Protein AF-0000000078038072 (afdb_homodimer)

Organism: Hydrogenophilus thermoluteolus (NCBI:txid297)

InterPro domains:
  IPR003713 Flagellar protein FliS [PF02561] (10-126)
  IPR003713 Flagellar protein FliS [PIRSF039090] (3-135)
  IPR003713 Flagellar protein FliS [PTHR34773] (6-133)
  IPR003713 Flagellar protein FliS [TIGR00208] (6-126)
  IPR003713 Flagellar protein FliS [cd16098] (25-127)
  IPR036584 Flagellar protein FliS superfamily [SSF101116] (10-131)

Structure (mmCIF, N/CA/C/O backbone):
data_AF-0000000078038072-model_v1
#
loop_
_entity.id
_entity.type
_entity.pdbx_description
1 polymer 'Flagellar secretion chaperone FliS'
#
loop_
_atom_site.group_PDB
_atom_site.id
_atom_site.type_symbol
_atom_site.label_atom_id
_atom_site.label_alt_id
_atom_site.label_comp_id
_atom_site.label_asym_id
_atom_site.label_entity_id
_atom_site.label_seq_id
_atom_site.pdbx_PDB_ins_code
_atom_site.Cartn_x
_atom_site.Cartn_y
_atom_site.Cartn_z
_atom_site.occupancy
_atom_site.B_iso_or_equiv
_atom_site.auth_seq_id
_atom_site.auth_comp_id
_atom_site.auth_asym_id
_atom_site.auth_atom_id
_atom_site.pdbx_PDB_model_num
ATOM 1 N N . MET A 1 1 ? -32.781 21.734 -16.422 1 29.59 1 MET A N 1
ATOM 2 C CA . MET A 1 1 ? -32.938 20.859 -15.266 1 29.59 1 MET A CA 1
ATOM 3 C C . MET A 1 1 ? -31.609 20.516 -14.633 1 29.59 1 MET A C 1
ATOM 5 O O . MET A 1 1 ? -30.734 19.922 -15.289 1 29.59 1 MET A O 1
ATOM 9 N N . LEU A 1 2 ? -30.969 21.25 -13.727 1 34.12 2 LEU A N 1
ATOM 10 C CA . LEU A 1 2 ? -29.641 21.344 -13.156 1 34.12 2 LEU A CA 1
ATOM 11 C C . LEU A 1 2 ? -29.203 20.016 -12.555 1 34.12 2 LEU A C 1
ATOM 13 O O . LEU A 1 2 ? -29.922 19.438 -11.742 1 34.12 2 LEU A O 1
ATOM 17 N N . ASN A 1 3 ? -28.438 19.203 -13.141 1 31.91 3 ASN A N 1
ATOM 18 C CA . ASN A 1 3 ? -27.953 17.844 -12.898 1 31.91 3 ASN A CA 1
ATOM 19 C C . ASN A 1 3 ? -27.594 17.641 -11.43 1 31.91 3 ASN A C 1
ATOM 21 O O . ASN A 1 3 ? -26.562 18.141 -10.961 1 31.91 3 ASN A O 1
ATOM 25 N N . ARG A 1 4 ? -28.453 17.562 -10.523 1 38.47 4 ARG A N 1
ATOM 26 C CA . ARG A 1 4 ? -28.594 17.328 -9.094 1 38.47 4 ARG A CA 1
ATOM 27 C C . ARG A 1 4 ? -27.625 16.234 -8.617 1 38.47 4 ARG A C 1
ATOM 29 O O . ARG A 1 4 ? -27.594 15.914 -7.43 1 38.47 4 ARG A O 1
ATOM 36 N N . ASN A 1 5 ? -27.25 15.273 -9.453 1 41.09 5 ASN A N 1
ATOM 37 C CA . ASN A 1 5 ? -26.406 14.117 -9.141 1 41.09 5 ASN A CA 1
ATOM 38 C C . ASN A 1 5 ? -25.016 14.531 -8.703 1 41.09 5 ASN A C 1
ATOM 40 O O . ASN A 1 5 ? -24.234 13.711 -8.211 1 41.09 5 ASN A O 1
ATOM 44 N N . THR A 1 6 ? -24.594 15.773 -9.141 1 46 6 THR A N 1
ATOM 45 C CA . THR A 1 6 ? -23.25 16.281 -8.898 1 46 6 THR A CA 1
ATOM 46 C C . THR A 1 6 ? -23.062 16.641 -7.426 1 46 6 THR A C 1
ATOM 48 O O . THR A 1 6 ? -21.984 16.469 -6.871 1 46 6 THR A O 1
ATOM 51 N N . GLY A 1 7 ? -24.188 17.125 -6.848 1 46.19 7 GLY A N 1
ATOM 52 C CA . GLY A 1 7 ? -24.125 17.594 -5.473 1 46.19 7 GLY A CA 1
ATOM 53 C C . GLY A 1 7 ? -23.922 16.469 -4.469 1 46.19 7 GLY A C 1
ATOM 54 O O . GLY A 1 7 ? -23.156 16.609 -3.525 1 46.19 7 GLY A O 1
ATOM 55 N N . VAL A 1 8 ? -24.781 15.398 -4.656 1 49.56 8 VAL A N 1
ATOM 56 C CA . VAL A 1 8 ? -24.719 14.258 -3.748 1 49.56 8 VAL A CA 1
ATOM 57 C C . VAL A 1 8 ? -23.328 13.609 -3.836 1 49.56 8 VAL A C 1
ATOM 59 O O . VAL A 1 8 ? -22.734 13.281 -2.812 1 49.56 8 VAL A O 1
ATOM 62 N N . GLY A 1 9 ? -22.781 13.461 -5.102 1 54.31 9 GLY A N 1
ATOM 63 C CA . GLY A 1 9 ? -21.453 12.883 -5.293 1 54.31 9 GLY A CA 1
ATOM 64 C C . GLY A 1 9 ? -20.344 13.727 -4.684 1 54.31 9 GLY A C 1
ATOM 65 O O . GLY A 1 9 ? -19.438 13.188 -4.055 1 54.31 9 GLY A O 1
ATOM 66 N N . ALA A 1 10 ? -20.562 15.039 -4.93 1 55.56 10 ALA A N 1
ATOM 67 C CA . ALA A 1 10 ? -19.531 15.93 -4.398 1 55.56 10 ALA A CA 1
ATOM 68 C C . ALA A 1 10 ? -19.578 15.984 -2.873 1 55.56 10 ALA A C 1
ATOM 70 O O . ALA A 1 10 ? -18.547 16.016 -2.209 1 55.56 10 ALA A O 1
ATOM 71 N N . TYR A 1 11 ? -20.812 16.078 -2.371 1 58.22 11 TYR A N 1
ATOM 72 C CA . TYR A 1 11 ? -21 16.062 -0.924 1 58.22 11 TYR A CA 1
ATOM 73 C C . TYR A 1 11 ? -20.469 14.773 -0.312 1 58.22 11 TYR A C 1
ATOM 75 O O . TYR A 1 11 ? -19.797 14.805 0.721 1 58.22 11 TYR A O 1
ATOM 83 N N . GLN A 1 12 ? -20.844 13.719 -0.944 1 63.06 12 GLN A N 1
ATOM 84 C CA . GLN A 1 12 ? -20.328 12.438 -0.475 1 63.06 12 GLN A CA 1
ATOM 85 C C . GLN A 1 12 ? -18.797 12.398 -0.548 1 63.06 12 GLN A C 1
ATOM 87 O O . GLN A 1 12 ? -18.141 11.859 0.346 1 63.06 12 GLN A O 1
ATOM 92 N N . GLN A 1 13 ? -18.281 13.016 -1.557 1 61.78 13 GLN A N 1
ATOM 93 C CA . GLN A 1 13 ? -16.844 13.023 -1.748 1 61.78 13 GLN A CA 1
ATOM 94 C C . GLN A 1 13 ? -16.156 13.906 -0.706 1 61.78 13 GLN A C 1
ATOM 96 O O . GLN A 1 13 ? -15.125 13.523 -0.141 1 61.78 13 GLN A O 1
ATOM 101 N N . VAL A 1 14 ? -16.703 15.094 -0.535 1 61.06 14 VAL A N 1
ATOM 102 C CA . VAL A 1 14 ? -16.156 15.992 0.482 1 61.06 14 VAL A CA 1
ATOM 103 C C . VAL A 1 14 ? -16.234 15.32 1.854 1 61.06 14 VAL A C 1
ATOM 105 O O . VAL A 1 14 ? -15.297 15.422 2.65 1 61.06 14 VAL A O 1
ATOM 108 N N . ASP A 1 15 ? -17.25 14.609 2.117 1 69.94 15 ASP A N 1
ATOM 109 C CA . ASP A 1 15 ? -17.438 13.922 3.391 1 69.94 15 ASP A CA 1
ATOM 110 C C . ASP A 1 15 ? -16.422 12.805 3.58 1 69.94 15 ASP A C 1
ATOM 112 O O . ASP A 1 15 ? -15.891 12.625 4.68 1 69.94 15 ASP A O 1
ATOM 116 N N . LEU A 1 16 ? -16.094 12.164 2.506 1 71.38 16 LEU A N 1
ATOM 117 C CA . LEU A 1 16 ? -15.148 11.062 2.578 1 71.38 16 LEU A CA 1
ATOM 118 C C . LEU A 1 16 ? -13.75 11.578 2.908 1 71.38 16 LEU A C 1
ATOM 120 O O . LEU A 1 16 ? -13.039 10.984 3.723 1 71.38 16 LEU A O 1
ATOM 124 N N . GLU A 1 17 ? -13.336 12.625 2.357 1 68.69 17 GLU A N 1
ATOM 125 C CA . GLU A 1 17 ? -12.016 13.195 2.604 1 68.69 17 GLU A CA 1
ATOM 126 C C . GLU A 1 17 ? -11.883 13.68 4.047 1 68.69 17 GLU A C 1
ATOM 128 O O . GLU A 1 17 ? -10.828 13.508 4.668 1 68.69 17 GLU A O 1
ATOM 133 N N . THR A 1 18 ? -12.898 14.273 4.477 1 69.19 18 THR A N 1
ATOM 134 C CA . THR A 1 18 ? -12.906 14.75 5.855 1 69.19 18 THR A CA 1
ATOM 135 C C . THR A 1 18 ? -12.812 13.586 6.832 1 69.19 18 THR A C 1
ATOM 137 O O . THR A 1 18 ? -12.242 13.719 7.914 1 69.19 18 THR A O 1
ATOM 140 N N . ALA A 1 19 ? -13.273 12.547 6.398 1 70.38 19 ALA A N 1
ATOM 141 C CA . ALA A 1 19 ? -13.297 11.367 7.266 1 70.38 19 ALA A CA 1
ATOM 142 C C . ALA A 1 19 ? -11.914 10.727 7.352 1 70.38 19 ALA A C 1
ATOM 144 O O . ALA A 1 19 ? -11.641 9.961 8.281 1 70.38 19 ALA A O 1
ATOM 145 N N . VAL A 1 20 ? -11.047 11.094 6.324 1 69 20 VAL A N 1
ATOM 146 C CA . VAL A 1 20 ? -9.727 10.469 6.258 1 69 20 VAL A CA 1
ATOM 147 C C . VAL A 1 20 ? -8.656 11.484 6.625 1 69 20 VAL A C 1
ATOM 149 O O . VAL A 1 20 ? -8.547 12.539 5.996 1 69 20 VAL A O 1
ATOM 152 N N . GLN A 1 21 ? -8.102 11.688 7.941 1 60.88 21 GLN A N 1
ATOM 153 C CA . GLN A 1 21 ? -7.059 12.68 8.195 1 60.88 21 GLN A CA 1
ATOM 154 C C . GLN A 1 21 ? -6.016 12.141 9.172 1 60.88 21 GLN A C 1
ATOM 156 O O . GLN A 1 21 ? -4.852 12.547 9.133 1 60.88 21 GLN A O 1
ATOM 161 N N . THR A 1 22 ? -6.391 11.258 9.992 1 61.22 22 THR A N 1
ATOM 162 C CA . THR A 1 22 ? -5.547 11.023 11.156 1 61.22 22 THR A CA 1
ATOM 163 C C . THR A 1 22 ? -4.656 9.797 10.938 1 61.22 22 THR A C 1
ATOM 165 O O . THR A 1 22 ? -4.121 9.242 11.898 1 61.22 22 THR A O 1
ATOM 168 N N . ALA A 1 23 ? -4.199 9.68 9.711 1 60.31 23 ALA A N 1
ATOM 169 C CA . ALA A 1 23 ? -3.402 8.461 9.602 1 60.31 23 ALA A CA 1
ATOM 170 C C . ALA A 1 23 ? -1.99 8.672 10.141 1 60.31 23 ALA A C 1
ATOM 172 O O . ALA A 1 23 ? -1.476 9.797 10.117 1 60.31 23 ALA A O 1
ATOM 173 N N . ASP A 1 24 ? -1.393 7.551 10.883 1 76.25 24 ASP A N 1
ATOM 174 C CA . ASP A 1 24 ? 0.026 7.492 11.227 1 76.25 24 ASP A CA 1
ATOM 175 C C . ASP A 1 24 ? 0.888 7.375 9.969 1 76.25 24 ASP A C 1
ATOM 177 O O . ASP A 1 24 ? 0.957 6.309 9.352 1 76.25 24 ASP A O 1
ATOM 181 N N . PRO A 1 25 ? 1.444 8.516 9.531 1 79.56 25 PRO A N 1
ATOM 182 C CA . PRO A 1 25 ? 2.242 8.492 8.305 1 79.56 25 PRO A CA 1
ATOM 183 C C . PRO A 1 25 ? 3.293 7.387 8.297 1 79.56 25 PRO A C 1
ATOM 185 O O . PRO A 1 25 ? 3.57 6.801 7.25 1 79.56 25 PRO A O 1
ATOM 188 N N . HIS A 1 26 ? 3.832 7.105 9.492 1 84.25 26 HIS A N 1
ATOM 189 C CA . HIS A 1 26 ? 4.84 6.059 9.578 1 84.25 26 HIS A CA 1
ATOM 190 C C . HIS A 1 26 ? 4.262 4.703 9.188 1 84.25 26 HIS A C 1
ATOM 192 O O . HIS A 1 26 ? 4.875 3.957 8.422 1 84.25 26 HIS A O 1
ATOM 198 N N . ARG A 1 27 ? 3.174 4.457 9.648 1 86.06 27 ARG A N 1
ATOM 199 C CA . ARG A 1 27 ? 2.539 3.174 9.359 1 86.06 27 ARG A CA 1
ATOM 200 C C . ARG A 1 27 ? 2.125 3.084 7.898 1 86.06 27 ARG A C 1
ATOM 202 O O . ARG A 1 27 ? 2.279 2.039 7.266 1 86.06 27 ARG A O 1
ATOM 209 N N . LEU A 1 28 ? 1.627 4.121 7.363 1 87.38 28 LEU A N 1
ATOM 210 C CA . LEU A 1 28 ? 1.203 4.145 5.969 1 87.38 28 LEU A CA 1
ATOM 211 C C . LEU A 1 28 ? 2.379 3.871 5.039 1 87.38 28 LEU A C 1
ATOM 213 O O . LEU A 1 28 ? 2.25 3.113 4.074 1 87.38 28 LEU A O 1
ATOM 217 N N . ILE A 1 29 ? 3.467 4.434 5.359 1 90 29 ILE A N 1
ATOM 218 C CA . ILE A 1 29 ? 4.668 4.242 4.551 1 90 29 ILE A CA 1
ATOM 219 C C . ILE A 1 29 ? 5.117 2.787 4.637 1 90 29 ILE A C 1
ATOM 221 O O . ILE A 1 29 ? 5.496 2.189 3.625 1 90 29 ILE A O 1
ATOM 225 N N . LEU A 1 30 ? 5.07 2.248 5.789 1 92 30 LEU A N 1
ATOM 226 C CA . LEU A 1 30 ? 5.414 0.838 5.934 1 92 30 LEU A CA 1
ATOM 227 C C . LEU A 1 30 ? 4.5 -0.035 5.078 1 92 30 LEU A C 1
ATOM 229 O O . LEU A 1 30 ? 4.965 -0.972 4.426 1 92 30 LEU A O 1
ATOM 233 N N . MET A 1 31 ? 3.27 0.281 5.098 1 92.25 31 MET A N 1
ATOM 234 C CA . MET A 1 31 ? 2.307 -0.508 4.332 1 92.25 31 MET A CA 1
ATOM 235 C C . MET A 1 31 ? 2.555 -0.367 2.836 1 92.25 31 MET A C 1
ATOM 237 O O . MET A 1 31 ? 2.332 -1.31 2.074 1 92.25 31 MET A O 1
ATOM 241 N N . LEU A 1 32 ? 3.002 0.753 2.375 1 93.75 32 LEU A N 1
ATOM 242 C CA . LEU A 1 32 ? 3.377 0.943 0.977 1 93.75 32 LEU A CA 1
ATOM 243 C C . LEU A 1 32 ? 4.586 0.086 0.618 1 93.75 32 LEU A C 1
ATOM 245 O O . LEU A 1 32 ? 4.602 -0.562 -0.432 1 93.75 32 LEU A O 1
ATOM 249 N N . PHE A 1 33 ? 5.555 0.047 1.513 1 96 33 PHE A N 1
ATOM 250 C CA . PHE A 1 33 ? 6.684 -0.851 1.289 1 96 33 PHE A CA 1
ATOM 251 C C . PHE A 1 33 ? 6.207 -2.289 1.131 1 96 33 PHE A C 1
ATOM 253 O O . PHE A 1 33 ? 6.594 -2.977 0.186 1 96 33 PHE A O 1
ATOM 260 N N . ASP A 1 34 ? 5.387 -2.67 1.994 1 95.25 34 ASP A N 1
ATOM 261 C CA . ASP A 1 34 ? 4.879 -4.035 1.948 1 95.25 34 ASP A CA 1
ATOM 262 C C . ASP A 1 34 ? 4.09 -4.285 0.666 1 95.25 34 ASP A C 1
ATOM 264 O O . ASP A 1 34 ? 4.184 -5.363 0.072 1 95.25 34 ASP A O 1
ATOM 268 N N . GLY A 1 35 ? 3.295 -3.275 0.277 1 95.62 35 GLY A N 1
ATOM 269 C CA . GLY A 1 35 ? 2.561 -3.369 -0.975 1 95.62 35 GLY A CA 1
ATOM 270 C C . GLY A 1 35 ? 3.463 -3.506 -2.186 1 95.62 35 GLY A C 1
ATOM 271 O O . GLY A 1 35 ? 3.211 -4.332 -3.066 1 95.62 35 GLY A O 1
ATOM 272 N N . ALA A 1 36 ? 4.477 -2.744 -2.238 1 97.75 36 ALA A N 1
ATOM 273 C CA . ALA A 1 36 ? 5.426 -2.826 -3.344 1 97.75 36 ALA A CA 1
ATOM 274 C C . ALA A 1 36 ? 6.105 -4.191 -3.381 1 97.75 36 ALA A C 1
ATOM 276 O O . ALA A 1 36 ? 6.238 -4.797 -4.449 1 97.75 36 ALA A O 1
ATOM 277 N N . LEU A 1 37 ? 6.516 -4.664 -2.26 1 97 37 LEU A N 1
ATOM 278 C CA . LEU A 1 37 ? 7.18 -5.961 -2.174 1 97 37 LEU A CA 1
ATOM 279 C C . LEU A 1 37 ? 6.23 -7.082 -2.586 1 97 37 LEU A C 1
ATOM 281 O O . LEU A 1 37 ? 6.645 -8.039 -3.246 1 97 37 LEU A O 1
ATOM 285 N N . MET A 1 38 ? 5.027 -6.922 -2.146 1 94.88 38 MET A N 1
ATOM 286 C CA . MET A 1 38 ? 4.031 -7.906 -2.561 1 94.88 38 MET A CA 1
ATOM 287 C C . MET A 1 38 ? 3.83 -7.879 -4.07 1 94.88 38 MET A C 1
ATOM 289 O O . MET A 1 38 ? 3.711 -8.93 -4.707 1 94.88 38 MET A O 1
ATOM 293 N N . ALA A 1 39 ? 3.746 -6.699 -4.656 1 96.94 39 ALA A N 1
ATOM 294 C CA . ALA A 1 39 ? 3.604 -6.574 -6.105 1 96.94 39 ALA A CA 1
ATOM 295 C C . ALA A 1 39 ? 4.781 -7.215 -6.828 1 96.94 39 ALA A C 1
ATOM 297 O O . ALA A 1 39 ? 4.598 -7.906 -7.832 1 96.94 39 ALA A O 1
ATOM 298 N N . ILE A 1 40 ? 5.918 -7.035 -6.336 1 97.44 40 ILE A N 1
ATOM 299 C CA . ILE A 1 40 ? 7.113 -7.621 -6.934 1 97.44 40 ILE A CA 1
ATOM 300 C C . ILE A 1 40 ? 7.051 -9.141 -6.82 1 97.44 40 ILE A C 1
ATOM 302 O O . ILE A 1 40 ? 7.371 -9.852 -7.773 1 97.44 40 ILE A O 1
ATOM 306 N N . ALA A 1 41 ? 6.676 -9.641 -5.699 1 94.44 41 ALA A N 1
ATOM 307 C CA . ALA A 1 41 ? 6.527 -11.086 -5.527 1 94.44 41 ALA A CA 1
ATOM 308 C C . ALA A 1 41 ? 5.527 -11.656 -6.523 1 94.44 41 ALA A C 1
ATOM 310 O O . ALA A 1 41 ? 5.746 -12.734 -7.086 1 94.44 41 ALA A O 1
ATOM 311 N N . GLN A 1 42 ? 4.457 -10.977 -6.715 1 94.31 42 GLN A N 1
ATOM 312 C CA . GLN A 1 42 ? 3.461 -11.406 -7.691 1 94.31 42 GLN A CA 1
ATOM 313 C C . GLN A 1 42 ? 4.043 -11.422 -9.102 1 94.31 42 GLN A C 1
ATOM 315 O O . GLN A 1 42 ? 3.73 -12.305 -9.898 1 94.31 42 GLN A O 1
ATOM 320 N N . ALA A 1 43 ? 4.797 -10.422 -9.375 1 96.19 43 ALA A N 1
ATOM 321 C CA . ALA A 1 43 ? 5.457 -10.375 -10.672 1 96.19 43 ALA A CA 1
ATOM 322 C C . ALA A 1 43 ? 6.367 -11.578 -10.875 1 96.19 43 ALA A C 1
ATOM 324 O O . ALA A 1 43 ? 6.402 -12.164 -11.961 1 96.19 43 ALA A O 1
ATOM 325 N N . GLU A 1 44 ? 7.082 -11.953 -9.836 1 94.69 44 GLU A N 1
ATOM 326 C CA . GLU A 1 44 ? 7.957 -13.117 -9.906 1 94.69 44 GLU A CA 1
ATOM 327 C C . GLU A 1 44 ? 7.16 -14.391 -10.195 1 94.69 44 GLU A C 1
ATOM 329 O O . GLU A 1 44 ? 7.57 -15.211 -11.016 1 94.69 44 GLU A O 1
ATOM 334 N N . VAL A 1 45 ? 6.094 -14.523 -9.531 1 90.5 45 VAL A N 1
ATOM 335 C CA . VAL A 1 45 ? 5.23 -15.68 -9.742 1 90.5 45 VAL A CA 1
ATOM 336 C C . VAL A 1 45 ? 4.715 -15.68 -11.18 1 90.5 45 VAL A C 1
ATOM 338 O O . VAL A 1 45 ? 4.672 -16.734 -11.828 1 90.5 45 VAL A O 1
ATOM 341 N N . ALA A 1 46 ? 4.277 -14.547 -11.641 1 93.69 46 ALA A N 1
ATOM 342 C CA . ALA A 1 46 ? 3.754 -14.43 -13 1 93.69 46 ALA A CA 1
ATOM 343 C C . ALA A 1 46 ? 4.816 -14.805 -14.031 1 93.69 46 ALA A C 1
ATOM 345 O O . ALA A 1 46 ? 4.5 -15.383 -15.078 1 93.69 46 ALA A O 1
ATOM 346 N N . ILE A 1 47 ? 6.055 -14.445 -13.805 1 93.5 47 ILE A N 1
ATOM 347 C CA . ILE A 1 47 ? 7.152 -14.836 -14.688 1 93.5 47 ILE A CA 1
ATOM 348 C C . ILE A 1 47 ? 7.262 -16.359 -14.734 1 93.5 47 ILE A C 1
ATOM 350 O O . ILE A 1 47 ? 7.363 -16.938 -15.82 1 93.5 47 ILE A O 1
ATOM 354 N N . GLU A 1 48 ? 7.191 -16.984 -13.586 1 91 48 GLU A N 1
ATOM 355 C CA . GLU A 1 48 ? 7.27 -18.438 -13.5 1 91 48 GLU A CA 1
ATOM 356 C C . GLU A 1 48 ? 6.117 -19.109 -14.25 1 91 48 GLU A C 1
ATOM 358 O O . GLU A 1 48 ? 6.289 -20.156 -14.852 1 91 48 GLU A O 1
ATOM 363 N N . GLN A 1 49 ? 5 -18.453 -14.273 1 91.25 49 GLN A N 1
ATOM 364 C CA . GLN A 1 49 ? 3.801 -19 -14.898 1 91.25 49 GLN A CA 1
ATOM 365 C C . GLN A 1 49 ? 3.668 -18.531 -16.344 1 91.25 49 GLN A C 1
ATOM 367 O O . GLN A 1 49 ? 2.688 -18.859 -17.016 1 91.25 49 GLN A O 1
ATOM 372 N N . ARG A 1 50 ? 4.582 -17.719 -16.781 1 93.19 50 ARG A N 1
ATOM 373 C CA . ARG A 1 50 ? 4.57 -17.156 -18.125 1 93.19 50 ARG A CA 1
ATOM 374 C C . ARG A 1 50 ? 3.279 -16.391 -18.391 1 93.19 50 ARG A C 1
ATOM 376 O O . ARG A 1 50 ? 2.719 -16.453 -19.484 1 93.19 50 ARG A O 1
ATOM 383 N N . ASN A 1 51 ? 2.736 -15.836 -17.344 1 93.44 51 ASN A N 1
ATOM 384 C CA . ASN A 1 51 ? 1.551 -14.992 -17.438 1 93.44 51 ASN A CA 1
ATOM 385 C C . ASN A 1 51 ? 1.923 -13.523 -17.641 1 93.44 51 ASN A C 1
ATOM 387 O O . ASN A 1 51 ? 2.07 -12.781 -16.672 1 93.44 51 ASN A O 1
ATOM 391 N N . ILE A 1 52 ? 1.994 -13.086 -18.859 1 94.06 52 ILE A N 1
ATOM 392 C CA . ILE A 1 52 ? 2.561 -11.797 -19.234 1 94.06 52 ILE A CA 1
ATOM 393 C C . ILE A 1 52 ? 1.651 -10.672 -18.75 1 94.06 52 ILE A C 1
ATOM 395 O O . ILE A 1 52 ? 2.117 -9.703 -18.141 1 94.06 52 ILE A O 1
ATOM 399 N N . PRO A 1 53 ? 0.331 -10.812 -18.953 1 94.56 53 PRO A N 1
ATOM 400 C CA . PRO A 1 53 ? -0.535 -9.727 -18.484 1 94.56 53 PRO A CA 1
ATOM 401 C C . PRO A 1 53 ? -0.443 -9.508 -16.969 1 94.56 53 PRO A C 1
ATOM 403 O O . PRO A 1 53 ? -0.384 -8.367 -16.516 1 94.56 53 PRO A O 1
ATOM 406 N N . GLN A 1 54 ? -0.364 -10.523 -16.25 1 93.31 54 GLN A N 1
ATOM 407 C CA . GLN A 1 54 ? -0.266 -10.406 -14.797 1 93.31 54 GLN A CA 1
ATOM 408 C C . GLN A 1 54 ? 1.091 -9.844 -14.383 1 93.31 54 GLN A C 1
ATOM 410 O O . GLN A 1 54 ? 1.181 -9.062 -13.43 1 93.31 54 GLN A O 1
ATOM 415 N N . ARG A 1 55 ? 2.084 -10.25 -15.047 1 94.88 55 ARG A N 1
ATOM 416 C CA . ARG A 1 55 ? 3.416 -9.711 -14.781 1 94.88 55 ARG A CA 1
ATOM 417 C C . ARG A 1 55 ? 3.447 -8.203 -14.969 1 94.88 55 ARG A C 1
ATOM 419 O O . ARG A 1 55 ? 3.893 -7.469 -14.086 1 94.88 55 ARG A O 1
ATOM 426 N N . ALA A 1 56 ? 2.953 -7.797 -16.062 1 94.88 56 ALA A N 1
ATOM 427 C CA . ALA A 1 56 ? 2.947 -6.371 -16.391 1 94.88 56 ALA A CA 1
ATOM 428 C C . ALA A 1 56 ? 2.139 -5.582 -15.367 1 94.88 56 ALA A C 1
ATOM 430 O O . ALA A 1 56 ? 2.576 -4.523 -14.906 1 94.88 56 ALA A O 1
ATOM 431 N N . ALA A 1 57 ? 1.022 -6.109 -15.008 1 94.5 57 ALA A N 1
ATOM 432 C CA . ALA A 1 57 ? 0.162 -5.43 -14.039 1 94.5 57 ALA A CA 1
ATOM 433 C C . ALA A 1 57 ? 0.848 -5.312 -12.68 1 94.5 57 ALA A C 1
ATOM 435 O O . ALA A 1 57 ? 0.782 -4.266 -12.031 1 94.5 57 ALA A O 1
ATOM 436 N N . ALA A 1 58 ? 1.465 -6.371 -12.266 1 95.81 58 ALA A N 1
ATOM 437 C CA . ALA A 1 58 ? 2.137 -6.398 -10.969 1 95.81 58 ALA A CA 1
ATOM 438 C C . ALA A 1 58 ? 3.33 -5.445 -10.953 1 95.81 58 ALA A C 1
ATOM 440 O O . ALA A 1 58 ? 3.533 -4.715 -9.977 1 95.81 58 ALA A O 1
ATOM 441 N N . ILE A 1 59 ? 4.066 -5.461 -12.016 1 96.75 59 ILE A N 1
ATOM 442 C CA . ILE A 1 59 ? 5.234 -4.59 -12.109 1 96.75 59 ILE A CA 1
ATOM 443 C C . ILE A 1 59 ? 4.789 -3.131 -12.148 1 96.75 59 ILE A C 1
ATOM 445 O O . ILE A 1 59 ? 5.359 -2.283 -11.461 1 96.75 59 ILE A O 1
ATOM 449 N N . ASN A 1 60 ? 3.807 -2.846 -12.883 1 96.44 60 ASN A N 1
ATOM 450 C CA . ASN A 1 60 ? 3.287 -1.483 -12.945 1 96.44 60 ASN A CA 1
ATOM 451 C C . ASN A 1 60 ? 2.793 -1.013 -11.578 1 96.44 60 ASN A C 1
ATOM 453 O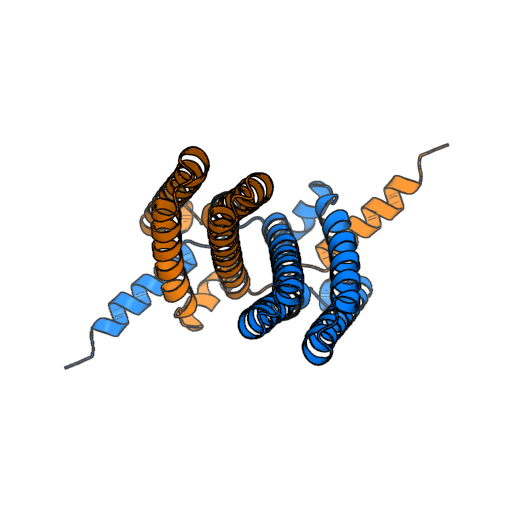 O . ASN A 1 60 ? 2.975 0.15 -11.219 1 96.44 60 ASN A O 1
ATOM 457 N N . LYS A 1 61 ? 2.15 -1.867 -10.883 1 95.88 61 LYS A N 1
ATOM 458 C CA . LYS A 1 61 ? 1.709 -1.528 -9.531 1 95.88 61 LYS A CA 1
ATOM 459 C C . LYS A 1 61 ? 2.896 -1.229 -8.625 1 95.88 61 LYS A C 1
ATOM 461 O O . LYS A 1 61 ? 2.873 -0.261 -7.859 1 95.88 61 LYS A O 1
ATOM 466 N N . ALA A 1 62 ? 3.902 -2.08 -8.68 1 97.81 62 ALA A N 1
ATOM 467 C CA . ALA A 1 62 ? 5.105 -1.842 -7.891 1 97.81 62 ALA A CA 1
ATOM 468 C C . ALA A 1 62 ? 5.719 -0.482 -8.219 1 97.81 62 ALA A C 1
ATOM 470 O O . ALA A 1 62 ? 6.074 0.278 -7.312 1 97.81 62 ALA A O 1
ATOM 471 N N . ILE A 1 63 ? 5.801 -0.19 -9.484 1 97.56 63 ILE A N 1
ATOM 472 C CA . ILE A 1 63 ? 6.383 1.069 -9.938 1 97.56 63 ILE A CA 1
ATOM 473 C C . ILE A 1 63 ? 5.547 2.238 -9.422 1 97.56 63 ILE A C 1
ATOM 475 O O . ILE A 1 63 ? 6.09 3.23 -8.93 1 97.56 63 ILE A O 1
ATOM 479 N N . ALA A 1 64 ? 4.285 2.137 -9.508 1 95.62 64 ALA A N 1
ATOM 480 C CA . ALA A 1 64 ? 3.393 3.189 -9.031 1 95.62 64 ALA A CA 1
ATOM 481 C C . ALA A 1 64 ? 3.598 3.451 -7.539 1 95.62 64 ALA A C 1
ATOM 483 O O . ALA A 1 64 ? 3.68 4.605 -7.113 1 95.62 64 ALA A O 1
ATOM 484 N N . ILE A 1 65 ? 3.674 2.393 -6.773 1 96.38 65 ILE A N 1
ATOM 485 C CA . ILE A 1 65 ? 3.859 2.547 -5.336 1 96.38 65 ILE A CA 1
ATOM 486 C C . ILE A 1 65 ? 5.207 3.209 -5.059 1 96.38 65 ILE A C 1
ATOM 488 O O . ILE A 1 65 ? 5.293 4.137 -4.25 1 96.38 65 ILE A O 1
ATOM 492 N N . VAL A 1 66 ? 6.211 2.814 -5.758 1 97.81 66 VAL A N 1
ATOM 493 C CA . VAL A 1 66 ? 7.562 3.305 -5.52 1 97.81 66 VAL A CA 1
ATOM 494 C C . VAL A 1 66 ? 7.652 4.781 -5.902 1 97.81 66 VAL A C 1
ATOM 496 O O . VAL A 1 66 ? 8.195 5.594 -5.148 1 97.81 66 VAL A O 1
ATOM 499 N N . ILE A 1 67 ? 7.109 5.109 -7.016 1 96.25 67 ILE A N 1
ATOM 500 C CA . ILE A 1 67 ? 7.309 6.449 -7.559 1 96.25 67 ILE A CA 1
ATOM 501 C C . ILE A 1 67 ? 6.238 7.391 -7.016 1 96.25 67 ILE A C 1
ATOM 503 O O . ILE A 1 67 ? 6.555 8.445 -6.457 1 96.25 67 ILE A O 1
ATOM 507 N N . GLU A 1 68 ? 4.977 6.973 -7.086 1 93.44 68 GLU A N 1
ATOM 508 C CA . GLU A 1 68 ? 3.873 7.859 -6.738 1 93.44 68 GLU A CA 1
ATOM 509 C C . GLU A 1 68 ? 3.572 7.801 -5.242 1 93.44 68 GLU A C 1
ATOM 511 O O . GLU A 1 68 ? 2.887 8.672 -4.707 1 93.44 68 GLU A O 1
ATOM 516 N N . GLY A 1 69 ? 3.998 6.809 -4.594 1 93.5 69 GLY A N 1
ATOM 517 C CA . GLY A 1 69 ? 3.826 6.66 -3.156 1 93.5 69 GLY A CA 1
ATOM 518 C C . GLY A 1 69 ? 5.066 7.035 -2.365 1 93.5 69 GLY A C 1
ATOM 519 O O . GLY A 1 69 ? 5.188 8.172 -1.896 1 93.5 69 GLY A O 1
ATOM 520 N N . LEU A 1 70 ? 6.066 6.238 -2.428 1 94.5 70 LEU A N 1
ATOM 521 C CA . LEU A 1 70 ? 7.242 6.344 -1.568 1 94.5 70 LEU A CA 1
ATOM 522 C C . LEU A 1 70 ? 8.086 7.555 -1.951 1 94.5 70 LEU A C 1
ATOM 524 O O . LEU A 1 70 ? 8.398 8.391 -1.103 1 94.5 70 LEU A O 1
ATOM 528 N N . LYS A 1 71 ? 8.43 7.711 -3.197 1 94.81 71 LYS A N 1
ATOM 529 C CA . LYS A 1 71 ? 9.258 8.836 -3.631 1 94.81 71 LYS A CA 1
ATOM 530 C C . LYS A 1 71 ? 8.523 10.156 -3.451 1 94.81 71 LYS A C 1
ATOM 532 O O . LYS A 1 71 ? 9.094 11.133 -2.965 1 94.81 71 LYS A O 1
ATOM 537 N N . ALA A 1 72 ? 7.281 10.188 -3.816 1 91.56 72 ALA A N 1
ATOM 538 C CA . ALA A 1 72 ? 6.477 11.406 -3.744 1 91.56 72 ALA A CA 1
ATOM 539 C C . ALA A 1 72 ? 6.289 11.852 -2.299 1 91.56 72 ALA A C 1
ATOM 541 O O . ALA A 1 72 ? 6.016 13.031 -2.037 1 91.56 72 ALA A O 1
ATOM 542 N N . ALA A 1 73 ? 6.402 10.992 -1.334 1 88.25 73 ALA A N 1
ATOM 543 C CA . ALA A 1 73 ? 6.203 11.297 0.079 1 88.25 73 ALA A CA 1
ATOM 544 C C . ALA A 1 73 ? 7.445 11.953 0.677 1 88.25 73 ALA A C 1
ATOM 546 O O . ALA A 1 73 ? 7.41 12.453 1.804 1 88.25 73 ALA A O 1
ATOM 547 N N . LEU A 1 74 ? 8.531 11.992 -0.054 1 89.31 74 LEU A N 1
ATOM 548 C CA . LEU A 1 74 ? 9.766 12.586 0.458 1 89.31 74 LEU A CA 1
ATOM 549 C C . LEU A 1 74 ? 9.648 14.102 0.538 1 89.31 74 LEU A C 1
ATOM 551 O O . LEU A 1 74 ? 9.016 14.727 -0.32 1 89.31 74 LEU A O 1
ATOM 555 N N . ASP A 1 75 ? 10.156 14.656 1.601 1 84.62 75 ASP A N 1
ATOM 556 C CA . ASP A 1 75 ? 10.359 16.094 1.704 1 84.62 75 ASP A CA 1
ATOM 557 C C . ASP A 1 75 ? 11.781 16.484 1.292 1 84.62 75 ASP A C 1
ATOM 559 O O . ASP A 1 75 ? 12.695 16.5 2.121 1 84.62 75 ASP A O 1
ATOM 563 N N . LEU A 1 76 ? 11.828 16.906 0.106 1 82.19 76 LEU A N 1
ATOM 564 C CA . LEU A 1 76 ? 13.156 17.156 -0.438 1 82.19 76 LEU A CA 1
ATOM 565 C C . LEU A 1 76 ? 13.758 18.438 0.146 1 82.19 76 LEU A C 1
ATOM 567 O O . LEU A 1 76 ? 14.977 18.594 0.183 1 82.19 76 LEU A O 1
ATOM 571 N N . GLU A 1 77 ? 12.914 19.203 0.542 1 81.19 77 GLU A N 1
ATOM 572 C CA . GLU A 1 77 ? 13.391 20.438 1.14 1 81.19 77 GLU A CA 1
ATOM 573 C C . GLU A 1 77 ? 13.859 20.219 2.576 1 81.19 77 GLU A C 1
ATOM 575 O O . GLU A 1 77 ? 15 20.547 2.924 1 81.19 77 GLU A O 1
ATOM 580 N N . ALA A 1 78 ? 13.062 19.516 3.369 1 78 78 ALA A N 1
ATOM 581 C CA . ALA A 1 78 ? 13.367 19.328 4.785 1 78 78 ALA A CA 1
ATOM 582 C C . ALA A 1 78 ? 14.32 18.156 4.988 1 78 78 ALA A C 1
ATOM 584 O O . ALA A 1 78 ? 15.047 18.109 5.98 1 78 78 ALA A O 1
ATOM 585 N N . GLY A 1 79 ? 14.352 17.266 4.074 1 81.38 79 GLY A N 1
ATOM 586 C CA . GLY A 1 79 ? 15.07 16.016 4.273 1 81.38 79 GLY A CA 1
ATOM 587 C C . GLY A 1 79 ? 16.516 16.094 3.844 1 81.38 79 GLY A C 1
ATOM 588 O O . GLY A 1 79 ? 17.297 15.188 4.133 1 81.38 79 GLY A O 1
ATOM 589 N N . GLY A 1 80 ? 16.891 17.078 3.08 1 84.12 80 GLY A N 1
ATOM 590 C CA . GLY A 1 80 ? 18.281 17.312 2.734 1 84.12 80 GLY A CA 1
ATOM 591 C C . GLY A 1 80 ? 18.859 16.219 1.848 1 84.12 80 GLY A C 1
ATOM 592 O O . GLY A 1 80 ? 18.188 15.734 0.931 1 84.12 80 GLY A O 1
ATOM 593 N N . GLU A 1 81 ? 20.094 15.93 2.17 1 88.5 81 GLU A N 1
ATOM 594 C CA . GLU A 1 81 ? 20.875 15 1.347 1 88.5 81 GLU A CA 1
ATOM 595 C C . GLU A 1 81 ? 20.266 13.602 1.387 1 88.5 81 GLU A C 1
ATOM 597 O O . GLU A 1 81 ? 20.266 12.891 0.38 1 88.5 81 GLU A O 1
ATOM 602 N N . LEU A 1 82 ? 19.797 13.227 2.496 1 87.44 82 LEU A N 1
ATOM 603 C CA . LEU A 1 82 ? 19.219 11.898 2.635 1 87.44 82 LEU A CA 1
ATOM 604 C C . LEU A 1 82 ? 17.984 11.75 1.75 1 87.44 82 LEU A C 1
ATOM 606 O O . LEU A 1 82 ? 17.797 10.727 1.088 1 87.44 82 LEU A O 1
ATOM 610 N N . ALA A 1 83 ? 17.172 12.742 1.762 1 90.38 83 ALA A N 1
ATOM 611 C CA . ALA A 1 83 ? 15.992 12.719 0.906 1 90.38 83 ALA A CA 1
ATOM 612 C C . ALA A 1 83 ? 16.391 12.609 -0.566 1 90.38 83 ALA A C 1
ATOM 614 O O . ALA A 1 83 ? 15.758 11.875 -1.329 1 90.38 83 ALA A O 1
ATOM 615 N N . ASP A 1 84 ? 17.359 13.305 -0.894 1 92.12 84 ASP A N 1
ATOM 616 C CA . ASP A 1 84 ? 17.828 13.266 -2.271 1 92.12 84 ASP A CA 1
ATOM 617 C C . ASP A 1 84 ? 18.359 11.875 -2.633 1 92.12 84 ASP A C 1
ATOM 619 O O . ASP A 1 84 ? 18.094 11.367 -3.723 1 92.12 84 ASP A O 1
ATOM 623 N N . ARG A 1 85 ? 19.094 11.305 -1.769 1 93.19 85 ARG A N 1
ATOM 624 C CA . ARG A 1 85 ? 19.641 9.969 -1.996 1 93.19 85 ARG A CA 1
ATOM 625 C C . ARG A 1 85 ? 18.516 8.938 -2.09 1 93.19 85 ARG A C 1
ATOM 627 O O . ARG A 1 85 ? 18.562 8.039 -2.93 1 93.19 85 ARG A O 1
ATOM 634 N N . LEU A 1 86 ? 17.594 9.078 -1.209 1 94.31 86 LEU A N 1
ATOM 635 C CA . LEU A 1 86 ? 16.438 8.172 -1.255 1 94.31 86 LEU A CA 1
ATOM 636 C C . LEU A 1 86 ? 15.672 8.336 -2.561 1 94.31 86 LEU A C 1
ATOM 638 O O . LEU A 1 86 ? 15.242 7.352 -3.16 1 94.31 86 LEU A O 1
ATOM 642 N N . ALA A 1 87 ? 15.445 9.555 -2.951 1 95.5 87 ALA A N 1
ATOM 643 C CA . ALA A 1 87 ? 14.766 9.82 -4.211 1 95.5 87 ALA A CA 1
ATOM 644 C C . ALA A 1 87 ? 15.477 9.141 -5.379 1 95.5 87 ALA A C 1
ATOM 646 O O . ALA A 1 87 ? 14.844 8.508 -6.219 1 95.5 87 ALA A O 1
ATOM 647 N N . ALA A 1 88 ? 16.75 9.289 -5.449 1 96.75 88 ALA A N 1
ATOM 648 C CA . ALA A 1 88 ? 17.562 8.664 -6.5 1 96.75 88 ALA A CA 1
ATOM 649 C C . ALA A 1 88 ? 17.453 7.141 -6.438 1 96.75 88 ALA A C 1
ATOM 651 O O . ALA A 1 88 ? 17.406 6.473 -7.469 1 96.75 88 ALA A O 1
ATOM 652 N N . LEU A 1 89 ? 17.5 6.629 -5.258 1 97.31 89 LEU A N 1
ATOM 653 C CA . LEU A 1 89 ? 17.375 5.188 -5.07 1 97.31 89 LEU A CA 1
ATOM 654 C C . LEU A 1 89 ? 16.031 4.684 -5.57 1 97.31 89 LEU A C 1
ATOM 656 O O . LEU A 1 89 ? 15.953 3.633 -6.207 1 97.31 89 LEU A O 1
ATOM 660 N N . TYR A 1 90 ? 14.977 5.395 -5.297 1 97.88 90 TYR A N 1
ATOM 661 C CA . TYR A 1 90 ? 13.656 5.016 -5.773 1 97.88 90 TYR A CA 1
ATOM 662 C C . TYR A 1 90 ? 13.586 5.062 -7.293 1 97.88 90 TYR A C 1
ATOM 664 O O . TYR A 1 90 ? 12.961 4.199 -7.918 1 97.88 90 TYR A O 1
ATOM 672 N N . ASP A 1 91 ? 14.188 6 -7.883 1 98.19 91 ASP A N 1
ATOM 673 C CA . ASP A 1 91 ? 14.266 6.043 -9.344 1 98.19 91 ASP A CA 1
ATOM 674 C C . ASP A 1 91 ? 14.992 4.816 -9.891 1 98.19 91 ASP A C 1
ATOM 676 O O . ASP A 1 91 ? 14.57 4.23 -10.883 1 98.19 91 ASP A O 1
ATOM 680 N N . TYR A 1 92 ? 16.078 4.531 -9.25 1 98.44 92 TYR A N 1
ATOM 681 C CA . TYR A 1 92 ? 16.844 3.359 -9.656 1 98.44 92 TYR A CA 1
ATOM 682 C C . TYR A 1 92 ? 16.016 2.088 -9.531 1 98.44 92 TYR A C 1
ATOM 684 O O . TYR A 1 92 ? 16.016 1.246 -10.438 1 98.44 92 TYR A O 1
ATOM 692 N N . ILE A 1 93 ? 15.312 1.913 -8.508 1 98.44 93 ILE A N 1
ATOM 693 C CA . ILE A 1 93 ? 14.461 0.753 -8.273 1 98.44 93 ILE A CA 1
ATOM 694 C C . ILE A 1 93 ? 13.398 0.667 -9.367 1 98.44 93 ILE A C 1
ATOM 696 O O . ILE A 1 93 ? 13.172 -0.403 -9.938 1 98.44 93 ILE A O 1
ATOM 700 N N . ALA A 1 94 ? 12.766 1.762 -9.672 1 98.19 94 ALA A N 1
ATOM 701 C CA . ALA A 1 94 ? 11.758 1.779 -10.734 1 98.19 94 ALA A CA 1
ATOM 702 C C . ALA A 1 94 ? 12.367 1.36 -12.07 1 98.19 94 ALA A C 1
ATOM 704 O O . ALA A 1 94 ? 11.727 0.675 -12.867 1 98.19 94 ALA A O 1
ATOM 705 N N . GLU A 1 95 ? 13.555 1.756 -12.289 1 97.44 95 GLU A N 1
ATOM 706 C CA . GLU A 1 95 ? 14.266 1.364 -13.5 1 97.44 95 GLU A CA 1
ATOM 707 C C . GLU A 1 95 ? 14.492 -0.145 -13.547 1 97.44 95 GLU A C 1
ATOM 709 O O . GLU A 1 95 ? 14.312 -0.774 -14.586 1 97.44 95 GLU A O 1
ATOM 714 N N . ARG A 1 96 ? 14.945 -0.673 -12.422 1 97.25 96 ARG A N 1
ATOM 715 C CA . ARG A 1 96 ? 15.148 -2.117 -12.359 1 97.25 96 ARG A CA 1
ATOM 716 C C . ARG A 1 96 ? 13.844 -2.863 -12.617 1 97.25 96 ARG A C 1
ATOM 718 O O . ARG A 1 96 ? 13.828 -3.867 -13.328 1 97.25 96 ARG A O 1
ATOM 725 N N . LEU A 1 97 ? 12.781 -2.408 -12.062 1 97.56 97 LEU A N 1
ATOM 726 C CA . LEU A 1 97 ? 11.477 -3.023 -12.266 1 97.56 97 LEU A CA 1
ATOM 727 C C . LEU A 1 97 ? 11.07 -2.975 -13.734 1 97.56 97 LEU A C 1
ATOM 729 O O . LEU A 1 97 ? 10.602 -3.973 -14.289 1 97.56 97 LEU A O 1
ATOM 733 N N . THR A 1 98 ? 11.25 -1.863 -14.328 1 95.94 98 THR A N 1
ATOM 734 C CA . THR A 1 98 ? 10.914 -1.688 -15.734 1 95.94 98 THR A CA 1
ATOM 735 C C . THR A 1 98 ? 11.75 -2.623 -16.609 1 95.94 98 THR A C 1
ATOM 737 O O . THR A 1 98 ? 11.234 -3.201 -17.562 1 95.94 98 THR A O 1
ATOM 740 N N . HIS A 1 99 ? 12.984 -2.777 -16.266 1 94.62 99 HIS A N 1
ATOM 741 C CA . HIS A 1 99 ? 13.891 -3.67 -16.984 1 94.62 99 HIS A CA 1
ATOM 742 C C . HIS A 1 99 ? 13.414 -5.117 -16.906 1 94.62 99 HIS A C 1
ATOM 744 O O . HIS A 1 99 ? 13.484 -5.855 -17.891 1 94.62 99 HIS A O 1
ATOM 750 N N . ALA A 1 100 ? 13.031 -5.523 -15.773 1 92.56 100 ALA A N 1
ATOM 751 C CA . ALA A 1 100 ? 12.523 -6.883 -15.586 1 92.56 100 ALA A CA 1
ATOM 752 C C . ALA A 1 100 ? 11.328 -7.152 -16.484 1 92.56 100 ALA A C 1
ATOM 754 O O . ALA A 1 100 ? 11.188 -8.25 -17.031 1 92.56 100 ALA A O 1
ATOM 755 N N . ASN A 1 101 ? 10.492 -6.184 -16.609 1 88 101 ASN A N 1
ATOM 756 C CA . ASN A 1 101 ? 9.328 -6.316 -17.469 1 88 101 ASN A CA 1
ATOM 757 C C . ASN A 1 101 ? 9.734 -6.535 -18.922 1 88 101 ASN A C 1
ATOM 759 O O . ASN A 1 101 ? 9.133 -7.344 -19.625 1 88 101 ASN A O 1
ATOM 763 N N . ALA A 1 102 ? 10.742 -5.898 -19.406 1 85.94 102 ALA A N 1
ATOM 764 C CA . ALA A 1 102 ? 11.203 -5.945 -20.781 1 85.94 102 ALA A CA 1
ATOM 765 C C . ALA A 1 102 ? 11.93 -7.258 -21.078 1 85.94 102 ALA A C 1
ATOM 767 O O . ALA A 1 102 ? 11.812 -7.805 -22.172 1 85.94 102 ALA A O 1
ATOM 768 N N . LEU A 1 103 ? 12.648 -7.84 -20.125 1 83.06 103 LEU A N 1
ATOM 769 C CA . LEU A 1 103 ? 13.539 -8.977 -20.359 1 83.06 103 LEU A CA 1
ATOM 770 C C . LEU A 1 103 ? 12.898 -10.273 -19.875 1 83.06 103 LEU A C 1
ATOM 772 O O . LEU A 1 103 ? 13.438 -11.359 -20.094 1 83.06 103 LEU A O 1
ATOM 776 N N . ASN A 1 104 ? 11.75 -10.148 -19.297 1 82.56 104 ASN A N 1
ATOM 777 C CA . ASN A 1 104 ? 11.172 -11.336 -18.672 1 82.56 104 ASN A CA 1
ATOM 778 C C . ASN A 1 104 ? 12.172 -12.047 -17.781 1 82.56 104 ASN A C 1
ATOM 780 O O . ASN A 1 104 ? 12.352 -13.266 -17.875 1 82.56 104 ASN A O 1
ATOM 784 N N . ASN A 1 105 ? 12.836 -11.25 -17.078 1 86.31 105 ASN A N 1
ATOM 785 C CA . ASN A 1 105 ? 13.891 -11.703 -16.172 1 86.31 105 ASN A CA 1
ATOM 786 C C . ASN A 1 105 ? 13.578 -11.352 -14.727 1 86.31 105 ASN A C 1
ATOM 788 O O . ASN A 1 105 ? 13.18 -10.227 -14.422 1 86.31 105 ASN A O 1
ATOM 792 N N . ALA A 1 106 ? 13.852 -12.352 -13.867 1 92.12 106 ALA A N 1
ATOM 793 C CA . ALA A 1 106 ? 13.484 -12.188 -12.461 1 92.12 106 ALA A CA 1
ATOM 794 C C . ALA A 1 106 ? 14.617 -11.539 -11.672 1 92.12 106 ALA A C 1
ATOM 796 O O . ALA A 1 106 ? 14.398 -11.031 -10.57 1 92.12 106 ALA A O 1
ATOM 797 N N . ALA A 1 107 ? 15.75 -11.477 -12.234 1 95 107 ALA A N 1
ATOM 798 C CA . ALA A 1 107 ? 16.906 -11.016 -11.469 1 95 107 ALA A CA 1
ATOM 799 C C . ALA A 1 107 ? 16.75 -9.539 -11.086 1 95 107 ALA A C 1
ATOM 801 O O . ALA A 1 107 ? 16.953 -9.172 -9.93 1 95 107 ALA A O 1
ATOM 802 N N . PRO A 1 108 ? 16.375 -8.648 -12.047 1 96.19 108 PRO A N 1
ATOM 803 C CA . PRO A 1 108 ? 16.172 -7.25 -11.656 1 96.19 108 PRO A CA 1
ATOM 804 C C . PRO A 1 108 ? 15.07 -7.074 -10.625 1 96.19 108 PRO A C 1
ATOM 806 O O . PRO A 1 108 ? 15.133 -6.156 -9.797 1 96.19 108 PRO A O 1
ATOM 809 N N . LEU A 1 109 ? 14.094 -7.926 -10.641 1 97.25 109 LEU A N 1
ATOM 810 C CA . LEU A 1 109 ? 13.039 -7.883 -9.633 1 97.25 109 LEU A CA 1
ATOM 811 C C . LEU A 1 109 ? 13.594 -8.188 -8.25 1 97.25 109 LEU A C 1
ATOM 813 O O . LEU A 1 109 ? 13.258 -7.508 -7.277 1 97.25 109 LEU A O 1
ATOM 817 N N . LYS A 1 110 ? 14.383 -9.148 -8.219 1 97 110 LYS A N 1
ATOM 818 C CA . LYS A 1 110 ? 14.977 -9.539 -6.945 1 97 110 LYS A CA 1
ATOM 819 C C . LYS A 1 110 ? 15.867 -8.43 -6.395 1 97 110 LYS A C 1
ATOM 821 O O . LYS A 1 110 ? 15.859 -8.164 -5.191 1 97 110 LYS A O 1
ATOM 826 N N . GLU A 1 111 ? 16.609 -7.871 -7.266 1 97.75 111 GLU A N 1
ATOM 827 C CA . GLU A 1 111 ? 17.453 -6.738 -6.863 1 97.75 111 GLU A CA 1
ATOM 828 C C . GLU A 1 111 ? 16.594 -5.598 -6.309 1 97.75 111 GLU A C 1
ATOM 830 O O . GLU A 1 111 ? 16.891 -5.055 -5.242 1 97.75 111 GLU A O 1
ATOM 835 N N . ALA A 1 112 ? 15.594 -5.238 -7.016 1 98.25 112 ALA A N 1
ATOM 836 C CA . ALA A 1 112 ? 14.688 -4.18 -6.574 1 98.25 112 ALA A CA 1
ATOM 837 C C . ALA A 1 112 ? 14.062 -4.52 -5.223 1 98.25 112 ALA A C 1
ATOM 839 O O . ALA A 1 112 ? 14.008 -3.674 -4.328 1 98.25 112 ALA A O 1
ATOM 840 N N . ALA A 1 113 ? 13.617 -5.742 -5.062 1 98.19 113 ALA A N 1
ATOM 841 C CA . ALA A 1 113 ? 13 -6.188 -3.816 1 98.19 113 ALA A CA 1
ATOM 842 C C . ALA A 1 113 ? 13.977 -6.086 -2.65 1 98.19 113 ALA A C 1
ATOM 844 O O . ALA A 1 113 ? 13.602 -5.648 -1.558 1 98.19 113 ALA A O 1
ATOM 845 N N . ASN A 1 114 ? 15.172 -6.473 -2.896 1 98.25 114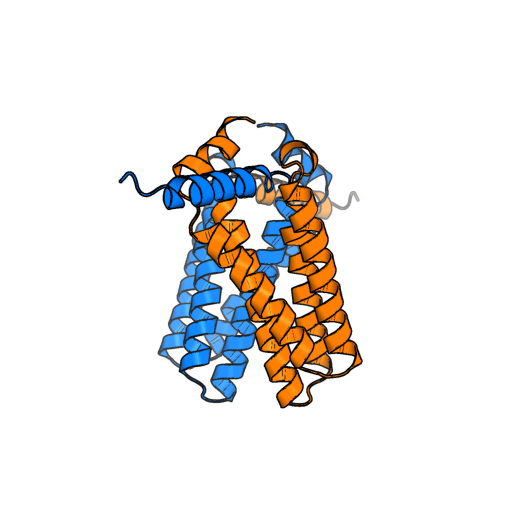 ASN A N 1
ATOM 846 C CA . ASN A 1 114 ? 16.172 -6.43 -1.843 1 98.25 114 ASN A CA 1
ATOM 847 C C . ASN A 1 114 ? 16.453 -5 -1.389 1 98.25 114 ASN A C 1
ATOM 849 O O . ASN A 1 114 ? 16.594 -4.738 -0.192 1 98.25 114 ASN A O 1
ATOM 853 N N . LEU A 1 115 ? 16.562 -4.098 -2.287 1 98.06 115 LEU A N 1
ATOM 854 C CA . LEU A 1 115 ? 16.766 -2.693 -1.955 1 98.06 115 LEU A CA 1
ATOM 855 C C . LEU A 1 115 ? 15.578 -2.145 -1.161 1 98.06 115 LEU A C 1
ATOM 857 O O . LEU A 1 115 ? 15.766 -1.491 -0.132 1 98.06 115 LEU A O 1
ATOM 861 N N . LEU A 1 116 ? 14.383 -2.453 -1.611 1 98 116 LEU A N 1
ATOM 862 C CA . LEU A 1 116 ? 13.188 -1.993 -0.923 1 98 116 LEU A CA 1
ATOM 863 C C . LEU A 1 116 ? 13.117 -2.566 0.488 1 98 116 LEU A C 1
ATOM 865 O O . LEU A 1 116 ? 12.734 -1.865 1.43 1 98 116 LEU A O 1
ATOM 869 N N . ARG A 1 117 ? 13.406 -3.789 0.606 1 97.31 117 ARG A N 1
ATOM 870 C CA . ARG A 1 117 ? 13.375 -4.438 1.913 1 97.31 117 ARG A CA 1
ATOM 871 C C . ARG A 1 117 ? 14.352 -3.768 2.877 1 97.31 117 ARG A C 1
ATOM 873 O O . ARG A 1 117 ? 14.031 -3.57 4.051 1 97.31 117 ARG A O 1
ATOM 880 N N . THR A 1 118 ? 15.477 -3.48 2.385 1 96.44 118 THR A N 1
ATOM 881 C CA . THR A 1 118 ? 16.5 -2.828 3.205 1 96.44 118 THR A CA 1
ATOM 882 C C . THR A 1 118 ? 15.984 -1.488 3.729 1 96.44 118 THR A C 1
ATOM 884 O O . THR A 1 118 ? 16.109 -1.19 4.918 1 96.44 118 THR A O 1
ATOM 887 N N . ILE A 1 119 ? 15.398 -0.712 2.914 1 94.75 119 ILE A N 1
ATOM 888 C CA . ILE A 1 119 ? 14.867 0.587 3.311 1 94.75 119 ILE A CA 1
ATOM 889 C C . ILE A 1 119 ? 13.68 0.393 4.254 1 94.75 119 ILE A C 1
ATOM 891 O O . ILE A 1 119 ? 13.555 1.101 5.254 1 94.75 119 ILE A O 1
ATOM 895 N N . ARG A 1 120 ? 12.805 -0.493 3.881 1 94.56 120 ARG A N 1
ATOM 896 C CA . ARG A 1 120 ? 11.648 -0.811 4.711 1 94.56 120 ARG A CA 1
ATOM 897 C C . ARG A 1 120 ? 12.07 -1.157 6.133 1 94.56 120 ARG A C 1
ATOM 899 O O . ARG A 1 120 ? 11.461 -0.693 7.098 1 94.56 120 ARG A O 1
ATOM 906 N N . ASP A 1 121 ? 13.039 -2.021 6.266 1 94.12 121 ASP A N 1
ATOM 907 C CA . ASP A 1 121 ? 13.508 -2.469 7.574 1 94.12 121 ASP A CA 1
ATOM 908 C C . ASP A 1 121 ? 14.078 -1.306 8.383 1 94.12 121 ASP A C 1
ATOM 910 O O . ASP A 1 121 ? 13.852 -1.213 9.594 1 94.12 121 ASP A O 1
ATOM 914 N N . ALA A 1 122 ? 14.797 -0.437 7.746 1 90.62 122 ALA A N 1
ATOM 915 C CA . ALA A 1 122 ? 15.297 0.769 8.406 1 90.62 122 ALA A CA 1
ATOM 916 C C . ALA A 1 122 ? 14.141 1.657 8.859 1 90.62 122 ALA A C 1
ATOM 918 O O . ALA A 1 122 ? 14.188 2.236 9.953 1 90.62 122 ALA A O 1
ATOM 919 N N . TRP A 1 123 ? 13.148 1.804 7.992 1 89.31 123 TRP A N 1
ATOM 920 C CA . TRP A 1 123 ? 11.953 2.576 8.312 1 89.31 123 TRP A CA 1
ATOM 921 C C . TRP A 1 123 ? 11.219 1.978 9.508 1 89.31 123 TRP A C 1
ATOM 923 O O . TRP A 1 123 ? 10.805 2.703 10.414 1 89.31 123 TRP A O 1
ATOM 933 N N . ALA A 1 124 ? 11.07 0.727 9.578 1 90.06 124 ALA A N 1
ATOM 934 C CA . ALA A 1 124 ? 10.344 0.019 10.625 1 90.06 124 ALA A CA 1
ATOM 935 C C . ALA A 1 124 ? 11.039 0.171 11.977 1 90.06 124 ALA A C 1
ATOM 937 O O . ALA A 1 124 ? 10.383 0.201 13.016 1 90.06 124 ALA A O 1
ATOM 938 N N . GLU A 1 125 ? 12.219 0.263 11.953 1 88.38 125 GLU A N 1
ATOM 939 C CA . GLU A 1 125 ? 13.023 0.286 13.172 1 88.38 125 GLU A CA 1
ATOM 940 C C . GLU A 1 125 ? 13.102 1.694 13.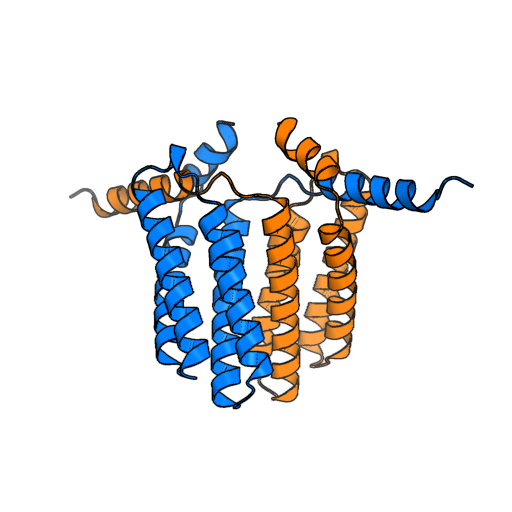75 1 88.38 125 GLU A C 1
ATOM 942 O O . GLU A 1 125 ? 13.594 1.884 14.867 1 88.38 125 GLU A O 1
ATOM 947 N N . MET A 1 126 ? 12.516 2.6 13.102 1 82.31 126 MET A N 1
ATOM 948 C CA . MET A 1 126 ? 12.578 3.973 13.594 1 82.31 126 MET A CA 1
ATOM 949 C C . MET A 1 126 ? 11.797 4.117 14.898 1 82.31 126 MET A C 1
ATOM 951 O O . MET A 1 126 ? 10.641 3.705 14.977 1 82.31 126 MET A O 1
ATOM 955 N N . PRO A 1 127 ? 12.484 4.613 15.914 1 68.88 127 PRO A N 1
ATOM 956 C CA . PRO A 1 127 ? 11.812 4.789 17.203 1 68.88 127 PRO A CA 1
ATOM 957 C C . PRO A 1 127 ? 10.688 5.82 17.156 1 68.88 127 PRO A C 1
ATOM 959 O O . PRO A 1 127 ? 10.688 6.691 16.281 1 68.88 127 PRO A O 1
ATOM 962 N N . GLU A 1 128 ? 9.711 5.676 18.047 1 68.69 128 GLU A N 1
ATOM 963 C CA . GLU A 1 128 ? 8.547 6.551 18.156 1 68.69 128 GLU A CA 1
ATOM 964 C C . GLU A 1 128 ? 8.969 8.008 18.344 1 68.69 128 GLU A C 1
ATOM 966 O O . GLU A 1 128 ? 8.32 8.914 17.828 1 68.69 128 GLU A O 1
ATOM 971 N N . GLU A 1 129 ? 10.008 8.203 19.141 1 64.88 129 GLU A N 1
ATOM 972 C CA . GLU A 1 129 ? 10.469 9.555 19.422 1 64.88 129 GLU A CA 1
ATOM 973 C C . GLU A 1 129 ? 10.883 10.273 18.141 1 64.88 129 GLU A C 1
ATOM 975 O O . GLU A 1 129 ? 10.688 11.484 18.016 1 64.88 129 GLU A O 1
ATOM 980 N N . ALA A 1 130 ? 11.414 9.539 17.312 1 61.09 130 ALA A N 1
ATOM 981 C CA . ALA A 1 130 ? 11.828 10.117 16.031 1 61.09 130 ALA A CA 1
ATOM 982 C C . ALA A 1 130 ? 10.625 10.398 15.141 1 61.09 130 ALA A C 1
ATOM 984 O O . ALA A 1 130 ? 10.664 11.305 14.305 1 61.09 130 ALA A O 1
ATOM 985 N N . ARG A 1 131 ? 9.633 9.688 15.383 1 60.41 131 ARG A N 1
ATOM 986 C CA . ARG A 1 131 ? 8.422 9.828 14.586 1 60.41 131 ARG A CA 1
ATOM 987 C C . ARG A 1 131 ? 7.664 11.094 14.953 1 60.41 131 ARG A C 1
ATOM 989 O O . ARG A 1 131 ? 7.086 11.758 14.086 1 60.41 131 ARG A O 1
ATOM 996 N N . LYS A 1 132 ? 7.402 11.383 16.281 1 57.84 132 LYS A N 1
ATOM 997 C CA . LYS A 1 132 ? 6.629 12.5 16.828 1 57.84 132 LYS A CA 1
ATOM 998 C C . LYS A 1 132 ? 7.211 13.836 16.375 1 57.84 132 LYS A C 1
ATOM 1000 O O . LYS A 1 132 ? 6.48 14.82 16.234 1 57.84 132 LYS A O 1
ATOM 1005 N N . LYS A 1 133 ? 8.352 14.016 16.328 1 52.34 133 LYS A N 1
ATOM 1006 C CA . LYS A 1 133 ? 8.93 15.289 15.914 1 52.34 133 LYS A CA 1
ATOM 1007 C C . LYS A 1 133 ? 8.438 15.695 14.531 1 52.34 133 LYS A C 1
ATOM 1009 O O . LYS A 1 133 ? 8.312 16.891 14.234 1 52.34 133 LYS A O 1
ATOM 1014 N N . THR A 1 134 ? 8.102 14.828 13.828 1 47.56 134 THR A N 1
ATOM 1015 C CA . THR A 1 134 ? 7.723 15.133 12.453 1 47.56 134 THR A CA 1
ATOM 1016 C C . THR A 1 134 ? 6.254 15.555 12.383 1 47.56 134 THR A C 1
ATOM 1018 O O . THR A 1 134 ? 5.879 16.375 11.539 1 47.56 134 THR A O 1
ATOM 1021 N N . TYR A 1 135 ? 5.312 14.93 13.172 1 46.66 135 TYR A N 1
ATOM 1022 C CA . TYR A 1 135 ? 3.908 15.312 13.086 1 46.66 135 TYR A CA 1
ATOM 1023 C C . TYR A 1 135 ? 3.654 16.625 13.828 1 46.66 135 TYR A C 1
ATOM 1025 O O . TYR A 1 135 ? 2.697 17.328 13.516 1 46.66 135 TYR A O 1
ATOM 1033 N N . ALA A 1 136 ? 4.34 16.953 14.906 1 42.31 136 ALA A N 1
ATOM 1034 C CA . ALA A 1 136 ? 4.074 18.109 15.758 1 42.31 136 ALA A CA 1
ATOM 1035 C C . ALA A 1 136 ? 4.484 19.406 15.07 1 42.31 136 ALA A C 1
ATOM 1037 O O . ALA A 1 136 ? 3.967 20.484 15.391 1 42.31 136 ALA A O 1
ATOM 1038 N N . THR A 1 137 ? 5.555 19.469 14.312 1 35.94 137 THR A N 1
ATOM 1039 C CA . THR A 1 137 ? 5.961 20.812 13.93 1 35.94 137 THR A CA 1
ATOM 1040 C C . THR A 1 137 ? 5.023 21.375 12.867 1 35.94 137 THR A C 1
ATOM 1042 O O . THR A 1 137 ? 4.945 22.594 12.68 1 35.94 137 THR A O 1
ATOM 1045 N N . SER A 1 138 ? 4.215 20.625 12.102 1 31.81 138 SER A N 1
ATOM 1046 C CA . SER A 1 138 ? 3.395 21.547 11.32 1 31.81 138 SER A CA 1
ATOM 1047 C C . SER A 1 138 ? 2.207 22.062 12.125 1 31.81 138 SER A C 1
ATOM 1049 O O . SER A 1 138 ? 1.658 21.328 12.961 1 31.81 138 SER A O 1
ATOM 1051 N N . MET B 1 1 ? 32.531 1.387 27.547 1 29.75 1 MET B N 1
ATOM 1052 C CA . MET B 1 1 ? 32.688 1.659 26.125 1 29.75 1 MET B CA 1
ATOM 1053 C C . MET B 1 1 ? 31.344 1.868 25.453 1 29.75 1 MET B C 1
ATOM 1055 O O . MET B 1 1 ? 30.5 0.964 25.453 1 29.75 1 MET B O 1
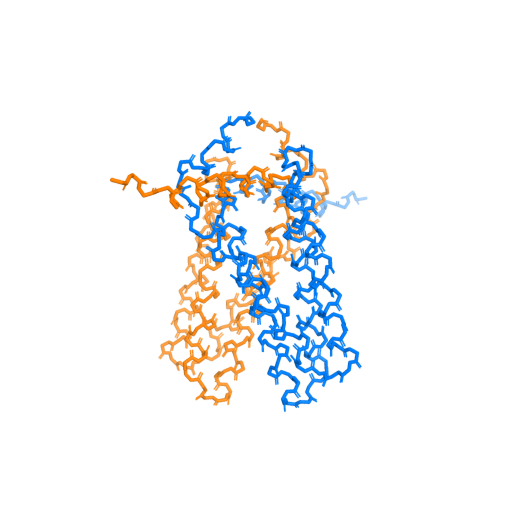ATOM 1059 N N . LEU B 1 2 ? 30.672 3.018 25.469 1 33.78 2 LEU B N 1
ATOM 1060 C CA . LEU B 1 2 ? 29.328 3.475 25.203 1 33.78 2 LEU B CA 1
ATOM 1061 C C . LEU B 1 2 ? 28.906 3.102 23.781 1 33.78 2 LEU B C 1
ATOM 1063 O O . LEU B 1 2 ? 29.641 3.342 22.828 1 33.78 2 LEU B O 1
ATOM 1067 N N . ASN B 1 3 ? 28.125 2.141 23.516 1 32.03 3 ASN B N 1
ATOM 1068 C CA . ASN B 1 3 ? 27.609 1.501 22.312 1 32.03 3 ASN B CA 1
ATOM 1069 C C . ASN B 1 3 ? 27.234 2.529 21.234 1 32.03 3 ASN B C 1
ATOM 1071 O O . ASN B 1 3 ? 26.219 3.215 21.359 1 32.03 3 ASN B O 1
ATOM 1075 N N . ARG B 1 4 ? 28.094 3.201 20.625 1 37.59 4 ARG B N 1
ATOM 1076 C CA . ARG B 1 4 ? 28.219 4.188 19.562 1 37.59 4 ARG B CA 1
ATOM 1077 C C . ARG B 1 4 ? 27.266 3.869 18.406 1 37.59 4 ARG B C 1
ATOM 1079 O O . ARG B 1 4 ? 27.234 4.594 17.406 1 37.59 4 ARG B O 1
ATOM 1086 N N . ASN B 1 5 ? 26.922 2.605 18.156 1 41.22 5 ASN B N 1
ATOM 1087 C CA . ASN B 1 5 ? 26.109 2.121 17.047 1 41.22 5 ASN B CA 1
ATOM 1088 C C . ASN B 1 5 ? 24.688 2.686 17.094 1 41.22 5 ASN B C 1
ATOM 1090 O O . ASN B 1 5 ? 23.953 2.582 16.125 1 41.22 5 ASN B O 1
ATOM 1094 N N . THR B 1 6 ? 24.266 3.105 18.328 1 46.03 6 THR B N 1
ATOM 1095 C CA . THR B 1 6 ? 22.906 3.574 18.578 1 46.03 6 THR B CA 1
ATOM 1096 C C . THR B 1 6 ? 22.688 4.957 17.969 1 46.03 6 THR B C 1
ATOM 1098 O O . THR B 1 6 ? 21.594 5.262 17.469 1 46.03 6 THR B O 1
ATOM 1101 N N . GLY B 1 7 ? 23.797 5.711 17.984 1 46.56 7 GLY B N 1
ATOM 1102 C CA . GLY B 1 7 ? 23.703 7.086 17.5 1 46.56 7 GLY B CA 1
ATOM 1103 C C . GLY B 1 7 ? 23.516 7.188 16 1 46.56 7 GLY B C 1
ATOM 1104 O O . GLY B 1 7 ? 22.719 8 15.531 1 46.56 7 GLY B O 1
ATOM 1105 N N . VAL B 1 8 ? 24.406 6.43 15.281 1 50.12 8 VAL B N 1
ATOM 1106 C CA . VAL B 1 8 ? 24.344 6.449 13.82 1 50.12 8 VAL B CA 1
ATOM 1107 C C . VAL B 1 8 ? 22.969 5.953 13.359 1 50.12 8 VAL B C 1
ATOM 1109 O O . VAL B 1 8 ? 22.359 6.539 12.469 1 50.12 8 VAL B O 1
ATOM 1112 N N . GLY B 1 9 ? 22.438 4.848 13.992 1 53.94 9 GLY B N 1
ATOM 1113 C CA . GLY B 1 9 ? 21.141 4.309 13.633 1 53.94 9 GLY B CA 1
ATOM 1114 C C . GLY B 1 9 ? 20 5.273 13.914 1 53.94 9 GLY B C 1
ATOM 1115 O O . GLY B 1 9 ? 19.078 5.418 13.094 1 53.94 9 GLY B O 1
ATOM 1116 N N . ALA B 1 10 ? 20.156 5.895 15.055 1 56.19 10 ALA B N 1
ATOM 1117 C CA . ALA B 1 10 ? 19.109 6.828 15.43 1 56.19 10 ALA B CA 1
ATOM 1118 C C . ALA B 1 10 ? 19.125 8.07 14.539 1 56.19 10 ALA B C 1
ATOM 1120 O O . ALA B 1 10 ? 18.078 8.57 14.133 1 56.19 10 ALA B O 1
ATOM 1121 N N . TYR B 1 11 ? 20.375 8.547 14.391 1 59.81 11 TYR B N 1
ATOM 1122 C CA . TYR B 1 11 ? 20.531 9.688 13.5 1 59.81 11 TYR B CA 1
ATOM 1123 C C . TYR B 1 11 ? 20.016 9.375 12.102 1 59.81 11 TYR B C 1
ATOM 1125 O O . TYR B 1 11 ? 19.328 10.188 11.492 1 59.81 11 TYR B O 1
ATOM 1133 N N . GLN B 1 12 ? 20.422 8.227 11.656 1 63.81 12 GLN B N 1
ATOM 1134 C CA . GLN B 1 12 ? 19.938 7.805 10.344 1 63.81 12 GLN B CA 1
ATOM 1135 C C . GLN B 1 12 ? 18.422 7.676 10.336 1 63.81 12 GLN B C 1
ATOM 1137 O O . GLN B 1 12 ? 17.766 8.031 9.359 1 63.81 12 GLN B O 1
ATOM 1142 N N . GLN B 1 13 ? 17.906 7.238 11.438 1 62.22 13 GLN B N 1
ATOM 1143 C CA . GLN B 1 13 ? 16.469 7.055 11.539 1 62.22 13 GLN B CA 1
ATOM 1144 C C . GLN B 1 13 ? 15.742 8.391 11.594 1 62.22 13 GLN B C 1
ATOM 1146 O O . GLN B 1 13 ? 14.719 8.578 10.93 1 62.22 13 GLN B O 1
ATOM 1151 N N . VAL B 1 14 ? 16.25 9.273 12.438 1 61.75 14 VAL B N 1
ATOM 1152 C CA . VAL B 1 14 ? 15.672 10.609 12.523 1 61.75 14 VAL B CA 1
ATOM 1153 C C . VAL B 1 14 ? 15.75 11.297 11.156 1 61.75 14 VAL B C 1
ATOM 1155 O O . VAL B 1 14 ? 14.797 11.953 10.734 1 61.75 14 VAL B O 1
ATOM 1158 N N . ASP B 1 15 ? 16.781 11.078 10.438 1 70.44 15 ASP B N 1
ATOM 1159 C CA . ASP B 1 15 ? 16.969 11.68 9.117 1 70.44 15 ASP B CA 1
ATOM 1160 C C . ASP B 1 15 ? 15.984 11.109 8.102 1 70.44 15 ASP B C 1
ATOM 1162 O O . ASP B 1 15 ? 15.438 11.852 7.281 1 70.44 15 ASP B O 1
ATOM 1166 N N . LEU B 1 16 ? 15.711 9.867 8.234 1 71.69 16 LEU B N 1
ATOM 1167 C CA . LEU B 1 16 ? 14.781 9.227 7.312 1 71.69 16 LEU B CA 1
ATOM 1168 C C . LEU B 1 16 ? 13.367 9.758 7.5 1 71.69 16 LEU B C 1
ATOM 1170 O O . LEU B 1 16 ? 12.664 10.023 6.52 1 71.69 16 LEU B O 1
ATOM 1174 N N . GLU B 1 17 ? 12.93 9.945 8.656 1 69.25 17 GLU B N 1
ATOM 1175 C CA . GLU B 1 17 ? 11.594 10.453 8.945 1 69.25 17 GLU B CA 1
ATOM 1176 C C . GLU B 1 17 ? 11.422 11.883 8.445 1 69.25 17 GLU B C 1
ATOM 1178 O O . GLU B 1 17 ? 10.367 12.242 7.918 1 69.25 17 GLU B O 1
ATOM 1183 N N . THR B 1 18 ? 12.422 12.625 8.68 1 69.44 18 THR B N 1
ATOM 1184 C CA . THR B 1 18 ? 12.391 14.008 8.219 1 69.44 18 THR B CA 1
ATOM 1185 C C . THR B 1 18 ? 12.32 14.07 6.695 1 69.44 18 THR B C 1
ATOM 1187 O O . THR B 1 18 ? 11.727 14.992 6.133 1 69.44 18 THR B O 1
ATOM 1190 N N . ALA B 1 19 ? 12.82 13.102 6.133 1 71.12 19 ALA B N 1
ATOM 1191 C CA . ALA B 1 19 ? 12.867 13.07 4.676 1 71.12 19 ALA B CA 1
ATOM 1192 C C . ALA B 1 19 ? 11.5 12.711 4.094 1 71.12 19 ALA B C 1
ATOM 1194 O O . ALA B 1 19 ? 11.234 12.977 2.92 1 71.12 19 ALA B O 1
ATOM 1195 N N . VAL B 1 20 ? 10.656 12.094 5 1 69.44 20 VAL B N 1
ATOM 1196 C CA . VAL B 1 20 ? 9.359 11.617 4.527 1 69.44 20 VAL B CA 1
ATOM 1197 C C . VAL B 1 20 ? 8.242 12.5 5.09 1 69.44 20 VAL B C 1
ATOM 1199 O O . VAL B 1 20 ? 8.125 12.648 6.305 1 69.44 20 VAL B O 1
ATOM 1202 N N . GLN B 1 21 ? 7.664 13.648 4.438 1 61.16 21 GLN B N 1
ATOM 1203 C CA . GLN B 1 21 ? 6.59 14.422 5.059 1 61.16 21 GLN B CA 1
ATOM 1204 C C . GLN B 1 21 ? 5.559 14.859 4.023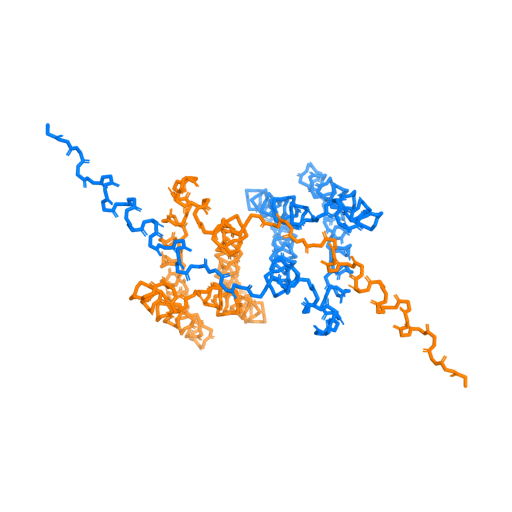 1 61.16 21 GLN B C 1
ATOM 1206 O O . GLN B 1 21 ? 4.387 15.055 4.355 1 61.16 21 GLN B O 1
ATOM 1211 N N . THR B 1 22 ? 5.934 14.945 2.824 1 61.34 22 THR B N 1
ATOM 1212 C CA . THR B 1 22 ? 5.086 15.711 1.921 1 61.34 22 THR B CA 1
ATOM 1213 C C . THR B 1 22 ? 4.227 14.789 1.065 1 61.34 22 THR B C 1
ATOM 1215 O O . THR B 1 22 ? 3.723 15.188 0.015 1 61.34 22 THR B O 1
ATOM 1218 N N . ALA B 1 23 ? 3.797 13.711 1.693 1 60.81 23 ALA B N 1
ATOM 1219 C CA . ALA B 1 23 ? 3.033 12.867 0.773 1 60.81 23 ALA B CA 1
ATOM 1220 C C . ALA B 1 23 ? 1.605 13.383 0.618 1 60.81 23 ALA B C 1
ATOM 1222 O O . ALA B 1 23 ? 1.06 14 1.532 1 60.81 23 ALA B O 1
ATOM 1223 N N . ASP B 1 24 ? 1.002 13.273 -0.731 1 76.31 24 ASP B N 1
ATOM 1224 C CA . ASP B 1 24 ? -0.42 13.477 -0.992 1 76.31 24 ASP B CA 1
ATOM 1225 C C . ASP B 1 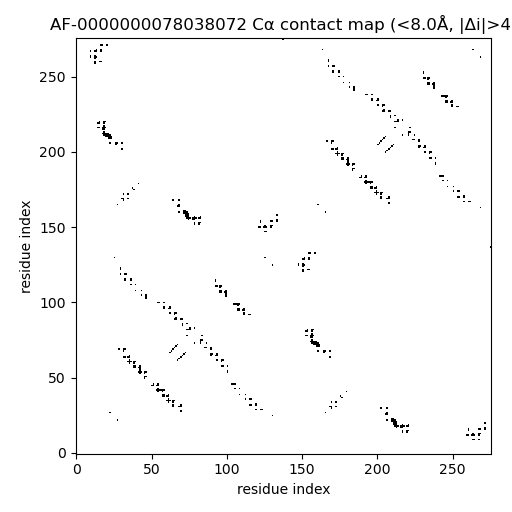24 ? -1.261 12.391 -0.325 1 76.31 24 ASP B C 1
ATOM 1227 O O . ASP B 1 24 ? -1.285 11.25 -0.786 1 76.31 24 ASP B O 1
ATOM 1231 N N . PRO B 1 25 ? -1.85 12.727 0.833 1 79.56 25 PRO B N 1
ATOM 1232 C CA . PRO B 1 25 ? -2.625 11.719 1.561 1 79.56 25 PRO B CA 1
ATOM 1233 C C . PRO B 1 25 ? -3.645 11.008 0.675 1 79.56 25 PRO B C 1
ATOM 1235 O O . PRO B 1 25 ? -3.889 9.812 0.851 1 79.56 25 PRO B O 1
ATOM 1238 N N . HIS B 1 26 ? -4.191 11.758 -0.288 1 84.25 26 HIS B N 1
ATOM 1239 C CA . HIS B 1 26 ? -5.176 11.156 -1.182 1 84.25 26 HIS B CA 1
ATOM 1240 C C . HIS B 1 26 ? -4.555 10.039 -2.01 1 84.25 26 HIS B C 1
ATOM 1242 O O . HIS B 1 26 ? -5.137 8.953 -2.135 1 84.25 26 HIS B O 1
ATOM 1248 N N . ARG B 1 27 ? -3.469 10.289 -2.473 1 86.12 27 ARG B N 1
ATOM 1249 C CA . ARG B 1 27 ? -2.795 9.289 -3.299 1 86.12 27 ARG B CA 1
ATOM 1250 C C . ARG B 1 27 ? -2.355 8.094 -2.465 1 86.12 27 ARG B C 1
ATOM 1252 O O . ARG B 1 27 ? -2.473 6.945 -2.904 1 86.12 27 ARG B O 1
ATOM 1259 N N . LEU B 1 28 ? -1.871 8.32 -1.319 1 87.31 28 LEU B N 1
ATOM 1260 C CA . LEU B 1 28 ? -1.428 7.25 -0.439 1 87.31 28 LEU B CA 1
ATOM 1261 C C . LEU B 1 28 ? -2.582 6.312 -0.099 1 87.31 28 LEU B C 1
ATOM 1263 O O . LEU B 1 28 ? -2.42 5.09 -0.104 1 87.31 28 LEU B O 1
ATOM 1267 N N . ILE B 1 29 ? -3.686 6.879 0.136 1 90.06 29 ILE B N 1
ATOM 1268 C CA . ILE B 1 29 ? -4.867 6.09 0.468 1 90.06 29 ILE B CA 1
ATOM 1269 C C . ILE B 1 29 ? -5.281 5.25 -0.738 1 90.06 29 ILE B C 1
ATOM 1271 O O . ILE B 1 29 ? -5.625 4.074 -0.594 1 90.06 29 ILE B O 1
ATOM 1275 N N . LEU B 1 30 ? -5.242 5.824 -1.878 1 92 30 LEU B N 1
ATOM 1276 C CA . LEU B 1 30 ? -5.551 5.066 -3.086 1 92 30 LEU B CA 1
ATOM 1277 C C . LEU B 1 30 ? -4.602 3.879 -3.238 1 92 30 LEU B C 1
ATOM 1279 O O . LEU B 1 30 ? -5.031 2.777 -3.586 1 92 30 LEU B O 1
ATOM 1283 N N . MET B 1 31 ? -3.375 4.125 -2.979 1 92.19 31 MET B N 1
ATOM 1284 C CA . MET B 1 31 ? -2.383 3.062 -3.119 1 92.19 31 MET B CA 1
ATOM 1285 C C . MET B 1 31 ? -2.617 1.96 -2.092 1 92.19 31 MET B C 1
ATOM 1287 O O . MET B 1 31 ? -2.357 0.787 -2.365 1 92.19 31 MET B O 1
ATOM 1291 N N . LEU B 1 32 ? -3.088 2.27 -0.929 1 93.69 32 LEU B N 1
ATOM 1292 C CA . LEU B 1 32 ? -3.451 1.271 0.071 1 93.69 32 LEU B CA 1
ATOM 1293 C C . LEU B 1 32 ? -4.633 0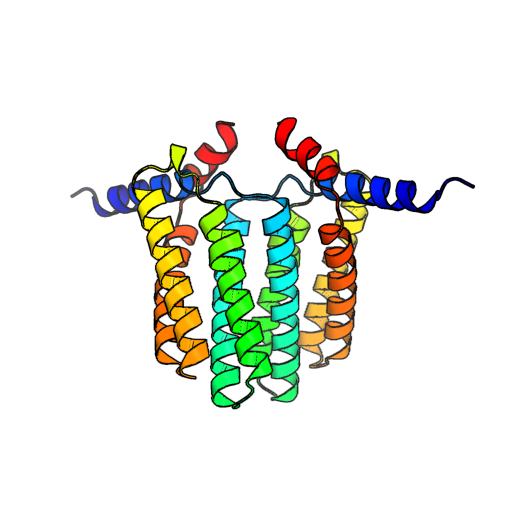.429 -0.404 1 93.69 32 LEU B C 1
ATOM 1295 O O . LEU B 1 32 ? -4.617 -0.797 -0.275 1 93.69 32 LEU B O 1
ATOM 1299 N N . PHE B 1 33 ? -5.613 1.089 -1.001 1 96 33 PHE B N 1
ATOM 1300 C CA . PHE B 1 33 ? -6.711 0.334 -1.59 1 96 33 PHE B CA 1
ATOM 1301 C C . PHE B 1 33 ? -6.195 -0.661 -2.623 1 96 33 PHE B C 1
ATOM 1303 O O . PHE B 1 33 ? -6.559 -1.839 -2.592 1 96 33 PHE B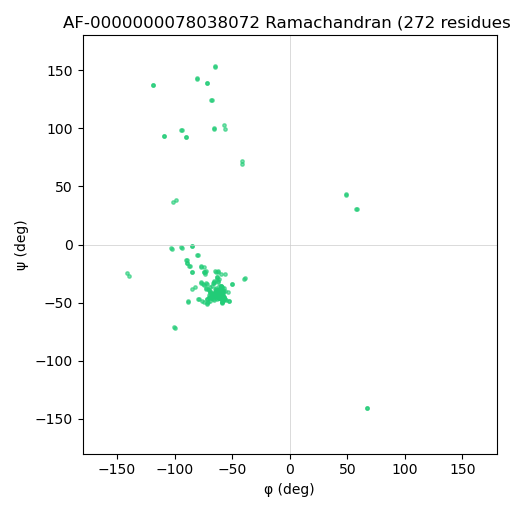 O 1
ATOM 1310 N N . ASP B 1 34 ? -5.379 -0.189 -3.441 1 95.25 34 ASP B N 1
ATOM 1311 C CA . ASP B 1 34 ? -4.832 -1.051 -4.484 1 95.25 34 ASP B CA 1
ATOM 1312 C C . ASP B 1 34 ? -4.016 -2.193 -3.883 1 95.25 34 ASP B C 1
ATOM 1314 O O . ASP B 1 34 ? -4.07 -3.324 -4.371 1 95.25 34 ASP B O 1
ATOM 1318 N N . GLY B 1 35 ? -3.238 -1.852 -2.842 1 95.62 35 GLY B N 1
ATOM 1319 C CA . GLY B 1 35 ? -2.486 -2.879 -2.139 1 95.62 35 GLY B CA 1
ATOM 1320 C C . GLY B 1 35 ? -3.371 -3.943 -1.516 1 95.62 35 GLY B C 1
ATOM 1321 O O . GLY B 1 35 ? -3.084 -5.137 -1.624 1 95.62 35 GLY B O 1
ATOM 1322 N N . ALA B 1 36 ? -4.402 -3.549 -0.898 1 97.75 36 ALA B N 1
ATOM 1323 C CA . ALA B 1 36 ? -5.336 -4.5 -0.301 1 97.75 36 ALA B CA 1
ATOM 1324 C C . ALA B 1 36 ? -5.977 -5.383 -1.366 1 97.75 36 ALA B C 1
ATOM 1326 O O . ALA B 1 36 ? -6.078 -6.602 -1.194 1 97.75 36 ALA B O 1
ATOM 1327 N N . LEU B 1 37 ? -6.395 -4.793 -2.434 1 97 37 LEU B N 1
ATOM 1328 C CA . LEU B 1 37 ? -7.02 -5.539 -3.52 1 97 37 LEU B CA 1
ATOM 1329 C C . LEU B 1 37 ? -6.039 -6.527 -4.137 1 97 37 LEU B C 1
ATOM 1331 O O . LEU B 1 37 ? -6.418 -7.645 -4.496 1 97 37 LEU B O 1
ATOM 1335 N N . MET B 1 38 ? -4.844 -6.051 -4.254 1 94.81 38 MET B N 1
ATOM 1336 C CA . MET B 1 38 ? -3.816 -6.953 -4.762 1 94.81 38 MET B CA 1
ATOM 1337 C C . MET B 1 38 ? -3.6 -8.125 -3.809 1 94.81 38 MET B C 1
ATOM 1339 O O . MET B 1 38 ? -3.443 -9.266 -4.246 1 94.81 38 MET B O 1
ATOM 1343 N N . ALA B 1 39 ? -3.541 -7.855 -2.523 1 96.94 39 ALA B N 1
ATOM 1344 C CA . ALA B 1 39 ? -3.383 -8.922 -1.535 1 96.94 39 ALA B CA 1
ATOM 1345 C C . ALA B 1 39 ? -4.535 -9.914 -1.616 1 96.94 39 ALA B C 1
ATOM 1347 O O . ALA B 1 39 ? -4.324 -11.133 -1.545 1 96.94 39 ALA B O 1
ATOM 1348 N N . ILE B 1 40 ? -5.688 -9.453 -1.795 1 97.44 40 ILE B N 1
ATOM 1349 C CA . ILE B 1 40 ? -6.855 -10.312 -1.907 1 97.44 40 ILE B CA 1
ATOM 1350 C C . ILE B 1 40 ? -6.758 -11.156 -3.178 1 97.44 40 ILE B C 1
ATOM 1352 O O . ILE B 1 40 ? -7.047 -12.352 -3.16 1 97.44 40 ILE B O 1
ATOM 1356 N N . ALA B 1 41 ? -6.379 -10.57 -4.254 1 94.44 41 ALA B N 1
ATOM 1357 C CA . ALA B 1 41 ? -6.195 -11.312 -5.5 1 94.44 41 ALA B CA 1
ATOM 1358 C C . ALA B 1 41 ? -5.168 -12.422 -5.324 1 94.44 41 ALA B C 1
ATOM 1360 O O . ALA B 1 41 ? -5.352 -13.531 -5.836 1 94.44 41 ALA B O 1
ATOM 1361 N N . GLN B 1 42 ? -4.109 -12.117 -4.66 1 94.31 42 GLN B N 1
ATOM 1362 C CA . GLN B 1 42 ? -3.092 -13.125 -4.383 1 94.31 42 GLN B CA 1
ATOM 1363 C C . GLN B 1 42 ? -3.658 -14.266 -3.541 1 94.31 42 GLN B C 1
ATOM 1365 O O . GLN B 1 42 ? -3.311 -15.43 -3.744 1 94.31 42 GLN B O 1
ATOM 1370 N N . ALA B 1 43 ? -4.441 -13.898 -2.592 1 96.25 43 ALA B N 1
ATOM 1371 C CA . ALA B 1 43 ? -5.086 -14.914 -1.766 1 96.25 43 ALA B CA 1
ATOM 1372 C C . ALA B 1 43 ? -5.961 -15.836 -2.611 1 96.25 43 ALA B C 1
ATOM 1374 O O . ALA B 1 43 ? -5.961 -17.047 -2.414 1 96.25 43 ALA B O 1
ATOM 1375 N N . GLU B 1 44 ? -6.676 -15.258 -3.555 1 94.75 44 GLU B N 1
ATOM 1376 C CA . GLU B 1 44 ? -7.516 -16.062 -4.445 1 94.75 44 GLU B CA 1
ATOM 1377 C C . GLU B 1 44 ? -6.68 -17.031 -5.262 1 94.75 44 GLU B C 1
ATOM 1379 O O . GLU B 1 44 ? -7.055 -18.203 -5.418 1 94.75 44 GLU B O 1
ATOM 1384 N N . VAL B 1 45 ? -5.621 -16.562 -5.77 1 90.5 45 VAL B N 1
ATOM 1385 C CA . VAL B 1 45 ? -4.727 -17.422 -6.539 1 90.5 45 VAL B CA 1
ATOM 1386 C C . VAL B 1 45 ? -4.191 -18.547 -5.652 1 90.5 45 VAL B C 1
ATOM 1388 O O . VAL B 1 45 ? -4.109 -19.703 -6.078 1 90.5 45 VAL B O 1
ATOM 1391 N N . ALA B 1 46 ? -3.77 -18.203 -4.465 1 93.62 46 ALA B N 1
ATOM 1392 C CA . ALA B 1 46 ? -3.236 -19.188 -3.531 1 93.62 46 ALA B CA 1
ATOM 1393 C C . ALA B 1 46 ? -4.273 -20.266 -3.215 1 93.62 46 ALA B C 1
ATOM 1395 O O . ALA B 1 46 ? -3.928 -21.438 -3.033 1 93.62 46 ALA B O 1
ATOM 1396 N N . ILE B 1 47 ? -5.535 -19.906 -3.088 1 93.5 47 ILE B N 1
ATOM 1397 C CA . ILE B 1 47 ? -6.609 -20.859 -2.867 1 93.5 47 ILE B CA 1
ATOM 1398 C C . ILE B 1 47 ? -6.68 -21.828 -4.043 1 93.5 47 ILE B C 1
ATOM 1400 O O . ILE B 1 47 ? -6.754 -23.047 -3.844 1 93.5 47 ILE B O 1
ATOM 1404 N N . GLU B 1 48 ? -6.605 -21.312 -5.234 1 91.12 48 GLU B N 1
ATOM 1405 C CA . GLU B 1 48 ? -6.648 -22.125 -6.441 1 91.12 48 GLU B CA 1
ATOM 1406 C C . GLU B 1 48 ? -5.469 -23.094 -6.488 1 91.12 48 GLU B C 1
ATOM 1408 O O . GLU B 1 48 ? -5.605 -24.219 -6.965 1 91.12 48 GLU B O 1
ATOM 1413 N N . GLN B 1 49 ? -4.371 -22.688 -5.945 1 91.25 49 GLN B N 1
ATOM 1414 C CA . GLN B 1 49 ? -3.15 -23.484 -5.984 1 91.25 49 GLN B CA 1
ATOM 1415 C C . GLN B 1 49 ? -3.016 -24.344 -4.734 1 91.25 49 GLN B C 1
ATOM 1417 O O . GLN B 1 49 ? -2.021 -25.047 -4.562 1 91.25 49 GLN B O 1
ATOM 1422 N N . ARG B 1 50 ? -3.945 -24.203 -3.834 1 93.25 50 ARG B N 1
ATOM 1423 C CA . ARG B 1 50 ? -3.939 -24.922 -2.562 1 93.25 50 ARG B CA 1
ATOM 1424 C C . ARG B 1 50 ? -2.666 -24.625 -1.774 1 93.25 50 ARG B C 1
ATOM 1426 O O . ARG B 1 50 ? -2.094 -25.531 -1.153 1 93.25 50 ARG B O 1
ATOM 1433 N N . ASN B 1 51 ? -2.154 -23.469 -1.947 1 93.44 51 ASN B N 1
ATOM 1434 C CA . ASN B 1 51 ? -0.992 -22.984 -1.21 1 93.44 51 ASN B CA 1
ATOM 1435 C C . ASN B 1 51 ? -1.401 -22.266 0.066 1 93.44 51 ASN B C 1
ATOM 1437 O O . ASN B 1 51 ? -1.563 -21.031 0.063 1 93.44 51 ASN B O 1
ATOM 1441 N N . ILE B 1 52 ? -1.467 -22.953 1.158 1 94.06 52 ILE B N 1
ATOM 1442 C CA . ILE B 1 52 ? -2.064 -22.469 2.4 1 94.06 52 ILE B CA 1
ATOM 1443 C C . ILE B 1 52 ? -1.191 -21.375 3.006 1 94.06 52 ILE B C 1
ATOM 1445 O O . ILE B 1 52 ? -1.691 -20.312 3.387 1 94.06 52 ILE B O 1
ATOM 1449 N N . PRO B 1 53 ? 0.135 -21.594 3.047 1 94.56 53 PRO B N 1
ATOM 1450 C CA . PRO B 1 53 ? 0.965 -20.531 3.631 1 94.56 53 PRO B CA 1
ATOM 1451 C C . PRO B 1 53 ? 0.852 -19.219 2.879 1 94.56 53 PRO B C 1
ATOM 1453 O O . PRO B 1 53 ? 0.758 -18.156 3.5 1 94.56 53 PRO B O 1
ATOM 1456 N N . GLN B 1 54 ? 0.782 -19.266 1.623 1 93.38 54 GLN B N 1
ATOM 1457 C CA . GLN B 1 54 ? 0.667 -18.047 0.825 1 93.38 54 GLN B CA 1
ATOM 1458 C C . GLN B 1 54 ? -0.71 -17.406 0.99 1 93.38 54 GLN B C 1
ATOM 1460 O O . GLN B 1 54 ? -0.832 -16.188 1.021 1 93.38 54 GLN B O 1
ATOM 1465 N N . ARG B 1 55 ? -1.678 -18.219 1.06 1 94.94 55 ARG B N 1
ATOM 1466 C CA . ARG B 1 55 ? -3.027 -17.703 1.299 1 94.94 55 ARG B CA 1
ATOM 1467 C C . ARG B 1 55 ? -3.098 -16.938 2.609 1 94.94 55 ARG B C 1
ATOM 1469 O O . ARG B 1 55 ? -3.572 -15.797 2.639 1 94.94 55 ARG B O 1
ATOM 1476 N N . ALA B 1 56 ? -2.602 -17.531 3.615 1 94.94 56 ALA B N 1
ATOM 1477 C CA . ALA B 1 56 ? -2.635 -16.922 4.938 1 94.94 56 ALA B CA 1
ATOM 1478 C C . ALA B 1 56 ? -1.859 -15.602 4.949 1 94.94 56 ALA B C 1
ATOM 1480 O O . ALA B 1 56 ? -2.33 -14.602 5.492 1 94.94 56 ALA B O 1
ATOM 1481 N N . ALA B 1 57 ? -0.733 -15.617 4.324 1 94.56 57 ALA B N 1
ATOM 1482 C CA . ALA B 1 57 ? 0.099 -14.414 4.281 1 94.56 57 ALA B CA 1
ATOM 1483 C C . ALA B 1 57 ? -0.603 -13.281 3.533 1 94.56 57 ALA B C 1
ATOM 1485 O O . ALA B 1 57 ? -0.574 -12.133 3.967 1 94.56 57 ALA B O 1
ATOM 1486 N N . ALA B 1 58 ? -1.193 -13.625 2.436 1 95.88 58 ALA B N 1
ATOM 1487 C CA . ALA B 1 58 ? -1.879 -12.633 1.61 1 95.88 58 ALA B CA 1
ATOM 1488 C C . ALA B 1 58 ? -3.098 -12.062 2.332 1 95.88 58 ALA B C 1
ATOM 1490 O O . ALA B 1 58 ? -3.33 -10.852 2.312 1 95.88 58 ALA B O 1
ATOM 1491 N N . ILE B 1 59 ? -3.826 -12.93 2.961 1 96.81 59 ILE B N 1
ATOM 1492 C CA . ILE B 1 59 ? -5.016 -12.5 3.689 1 96.81 59 ILE B CA 1
ATOM 1493 C C . ILE B 1 59 ? -4.613 -11.625 4.871 1 96.81 59 ILE B C 1
ATOM 1495 O O . ILE B 1 59 ? -5.215 -10.57 5.109 1 96.81 59 ILE B O 1
ATOM 1499 N N . ASN B 1 60 ? -3.633 -12.008 5.566 1 96.44 60 ASN B N 1
ATOM 1500 C CA . ASN B 1 60 ? -3.154 -11.203 6.688 1 96.44 60 ASN B CA 1
ATOM 1501 C C . ASN B 1 60 ? -2.686 -9.828 6.227 1 96.44 60 ASN B C 1
ATOM 1503 O O . ASN B 1 60 ? -2.902 -8.836 6.922 1 96.44 60 ASN B O 1
ATOM 1507 N N . LYS B 1 61 ? -2.021 -9.781 5.133 1 96 61 LYS B N 1
ATOM 1508 C CA . LYS B 1 61 ? -1.604 -8.492 4.578 1 96 61 LYS B CA 1
ATOM 1509 C C . LYS B 1 61 ? -2.809 -7.621 4.238 1 96 61 LYS B C 1
ATOM 1511 O O . LYS B 1 61 ? -2.818 -6.426 4.535 1 96 61 LYS B O 1
ATOM 1516 N N . ALA B 1 62 ? -3.789 -8.219 3.588 1 97.81 62 ALA B N 1
ATOM 1517 C CA . ALA B 1 62 ? -5.008 -7.477 3.273 1 97.81 62 ALA B CA 1
ATOM 1518 C C . ALA B 1 62 ? -5.652 -6.918 4.539 1 97.81 62 ALA B C 1
ATOM 1520 O O . ALA B 1 62 ? -6.039 -5.746 4.578 1 97.81 62 ALA B O 1
ATOM 1521 N N . ILE B 1 63 ? -5.734 -7.742 5.543 1 97.69 63 ILE B N 1
ATOM 1522 C CA . ILE B 1 63 ? -6.348 -7.34 6.805 1 97.69 63 ILE B CA 1
ATOM 1523 C C . ILE B 1 63 ? -5.551 -6.195 7.426 1 97.69 63 ILE B C 1
ATOM 1525 O O . ILE B 1 63 ? -6.125 -5.215 7.902 1 97.69 63 ILE B O 1
ATOM 1529 N N . ALA B 1 64 ? -4.289 -6.297 7.418 1 95.62 64 ALA B N 1
ATOM 1530 C CA . ALA B 1 64 ? -3.43 -5.254 7.973 1 95.62 64 ALA B CA 1
ATOM 1531 C C . ALA B 1 64 ? -3.662 -3.922 7.266 1 95.62 64 ALA B C 1
ATOM 1533 O O . ALA B 1 64 ? -3.781 -2.881 7.918 1 95.62 64 ALA B O 1
ATOM 1534 N N . ILE B 1 65 ? -3.705 -3.959 5.965 1 96.38 65 ILE B N 1
ATOM 1535 C CA . ILE B 1 65 ? -3.91 -2.734 5.199 1 96.38 65 ILE B CA 1
ATOM 1536 C C . ILE B 1 65 ? -5.277 -2.141 5.535 1 96.38 65 ILE B C 1
ATOM 1538 O O . ILE B 1 65 ? -5.398 -0.937 5.766 1 96.38 65 ILE B O 1
ATOM 1542 N N . VAL B 1 66 ? -6.258 -2.965 5.637 1 97.81 66 VAL B N 1
ATOM 1543 C CA . VAL B 1 66 ? -7.629 -2.512 5.855 1 97.81 66 VAL B CA 1
ATOM 1544 C C . VAL B 1 66 ? -7.754 -1.915 7.258 1 97.81 66 VAL B C 1
ATOM 1546 O O . VAL B 1 66 ? -8.32 -0.834 7.43 1 97.81 66 VAL B O 1
ATOM 1549 N N . ILE B 1 67 ? -7.211 -2.576 8.211 1 96.25 67 ILE B N 1
ATOM 1550 C CA . ILE B 1 67 ? -7.438 -2.191 9.602 1 96.25 67 ILE B CA 1
ATOM 1551 C C . ILE B 1 67 ? -6.398 -1.158 10.023 1 96.25 67 ILE B C 1
ATOM 1553 O O . ILE B 1 67 ? -6.75 -0.083 10.516 1 96.25 67 ILE B O 1
ATOM 1557 N N . GLU B 1 68 ? -5.125 -1.448 9.758 1 93.38 68 GLU B N 1
ATOM 1558 C CA . GLU B 1 68 ? -4.047 -0.602 10.258 1 93.38 68 GLU B CA 1
ATOM 1559 C C . GLU B 1 68 ? -3.764 0.555 9.305 1 93.38 68 GLU B C 1
ATOM 1561 O O . GLU B 1 68 ? -3.104 1.527 9.68 1 93.38 68 GLU B O 1
ATOM 1566 N N . GLY B 1 69 ? -4.176 0.455 8.109 1 93.5 69 GLY B N 1
ATOM 1567 C CA . GLY B 1 69 ? -4.008 1.507 7.121 1 93.5 69 GLY B CA 1
ATOM 1568 C C . GLY B 1 69 ? -5.266 2.332 6.91 1 93.5 69 GLY B C 1
ATOM 1569 O O . GLY B 1 69 ? -5.414 3.402 7.504 1 93.5 69 GLY B O 1
ATOM 1570 N N . LEU B 1 70 ? -6.246 1.758 6.309 1 94.5 70 LEU B N 1
ATOM 1571 C CA . LEU B 1 70 ? -7.43 2.471 5.848 1 94.5 70 LEU B CA 1
ATOM 1572 C C . LEU B 1 70 ? -8.305 2.887 7.023 1 94.5 70 LEU B C 1
ATOM 1574 O O . LEU B 1 70 ? -8.648 4.062 7.164 1 94.5 70 LEU B O 1
ATOM 1578 N N . LYS B 1 71 ? -8.633 1.986 7.91 1 94.81 71 LYS B N 1
ATOM 1579 C CA . LYS B 1 71 ? -9.484 2.309 9.047 1 94.81 71 LYS B CA 1
ATOM 1580 C C . LYS B 1 71 ? -8.789 3.279 10 1 94.81 71 LYS B C 1
ATOM 1582 O O . LYS B 1 71 ? -9.398 4.246 10.469 1 94.81 71 LYS B O 1
ATOM 1587 N N . ALA B 1 72 ? -7.555 3.039 10.266 1 91.5 72 ALA B N 1
ATOM 1588 C CA . ALA B 1 72 ? -6.785 3.861 11.195 1 91.5 72 ALA B CA 1
ATOM 1589 C C . ALA B 1 72 ? -6.633 5.285 10.672 1 91.5 72 ALA B C 1
ATOM 1591 O O . ALA B 1 72 ? -6.398 6.215 11.453 1 91.5 72 ALA B O 1
ATOM 1592 N N . ALA B 1 73 ? -6.723 5.516 9.398 1 88.25 73 ALA B N 1
ATOM 1593 C CA . ALA B 1 73 ? -6.547 6.828 8.781 1 88.25 73 ALA B CA 1
ATOM 1594 C C . ALA B 1 73 ? -7.816 7.668 8.914 1 88.25 73 ALA B C 1
ATOM 1596 O O . ALA B 1 73 ? -7.809 8.867 8.617 1 88.25 73 ALA B O 1
ATOM 1597 N N . LEU B 1 74 ? -8.891 7.07 9.375 1 89.5 74 LEU B N 1
ATOM 1598 C CA . LEU B 1 74 ? -10.148 7.805 9.508 1 89.5 74 LEU B CA 1
ATOM 1599 C C . LEU B 1 74 ? -10.07 8.797 10.664 1 89.5 74 LEU B C 1
ATOM 1601 O O . LEU B 1 74 ? -9.453 8.523 11.688 1 89.5 74 LEU B O 1
ATOM 1605 N N . ASP B 1 75 ? -10.602 9.969 10.445 1 84.56 75 ASP B N 1
ATOM 1606 C CA . ASP B 1 75 ? -10.852 10.93 11.516 1 84.56 75 ASP B CA 1
ATOM 1607 C C . ASP B 1 75 ? -12.281 10.797 12.055 1 84.56 75 ASP B C 1
ATOM 1609 O O . ASP B 1 75 ? -13.203 11.43 11.539 1 84.56 75 ASP B O 1
ATOM 1613 N N . LEU B 1 76 ? -12.32 10.117 13.109 1 82.5 76 LEU B N 1
ATOM 1614 C CA . LEU B 1 76 ? -13.648 9.805 13.625 1 82.5 76 LEU B CA 1
ATOM 1615 C C . LEU B 1 76 ? -14.289 11.031 14.258 1 82.5 76 LEU B C 1
ATOM 1617 O O . LEU B 1 76 ? -15.516 11.117 14.344 1 82.5 76 LEU B O 1
ATOM 1621 N N . GLU B 1 77 ? -13.477 11.836 14.625 1 81.44 77 GLU B N 1
ATOM 1622 C CA . GLU B 1 77 ? -14 13.055 15.234 1 81.44 77 GLU B CA 1
ATOM 1623 C C . GLU B 1 77 ? -14.477 14.039 14.164 1 81.44 77 GLU B C 1
ATOM 1625 O O . GLU B 1 77 ? -15.625 14.484 14.195 1 81.44 77 GLU B O 1
ATOM 1630 N N . ALA B 1 78 ? -13.688 14.25 13.156 1 78.06 78 ALA B N 1
ATOM 1631 C CA . ALA B 1 78 ? -13.992 15.25 12.133 1 78.06 78 ALA B CA 1
ATOM 1632 C C . ALA B 1 78 ? -14.914 14.664 11.062 1 78.06 78 ALA B C 1
ATOM 1634 O O . ALA B 1 78 ? -15.648 15.398 10.398 1 78.06 78 ALA B O 1
ATOM 1635 N N . GLY B 1 79 ? -14.906 13.406 10.93 1 81.62 79 GLY B N 1
ATOM 1636 C CA . GLY B 1 79 ? -15.586 12.773 9.812 1 81.62 79 GLY B CA 1
ATOM 1637 C C . GLY B 1 79 ? -17.031 12.438 10.102 1 81.62 79 GLY B C 1
ATOM 1638 O O . GLY B 1 79 ? -17.797 12.094 9.195 1 81.62 79 GLY B O 1
ATOM 1639 N N . GLY B 1 80 ? -17.422 12.43 11.336 1 84.25 80 GLY B N 1
ATOM 1640 C CA . GLY B 1 80 ? -18.812 12.266 11.711 1 84.25 80 GLY B CA 1
ATOM 1641 C C . GLY B 1 80 ? -19.359 10.883 11.383 1 84.25 80 GLY B C 1
ATOM 1642 O O . GLY B 1 80 ? -18.672 9.883 11.562 1 84.25 80 GLY B O 1
ATOM 1643 N N . GLU B 1 81 ? -20.594 10.938 10.938 1 88.62 81 GLU B N 1
ATOM 1644 C CA . GLU B 1 81 ? -21.328 9.695 10.688 1 88.62 81 GLU B CA 1
ATOM 1645 C C . GLU B 1 81 ? -20.688 8.883 9.57 1 88.62 81 GLU B C 1
ATOM 1647 O O . GLU B 1 81 ? -20.656 7.656 9.625 1 88.62 81 GLU B O 1
ATOM 1652 N N . LEU B 1 82 ? -20.219 9.547 8.609 1 87.44 82 LEU B N 1
ATOM 1653 C CA . LEU B 1 82 ? -19.609 8.859 7.484 1 87.44 82 LEU B CA 1
ATOM 1654 C C . LEU B 1 82 ? -18.359 8.102 7.93 1 87.44 82 LEU B C 1
ATOM 1656 O O . LEU B 1 82 ? -18.156 6.949 7.531 1 87.44 82 LEU B O 1
ATOM 1660 N N . ALA B 1 83 ? -17.578 8.75 8.711 1 90.38 83 ALA B N 1
ATOM 1661 C CA . ALA B 1 83 ? -16.391 8.086 9.227 1 90.38 83 ALA B CA 1
ATOM 1662 C C . ALA B 1 83 ? -16.766 6.848 10.047 1 90.38 83 ALA B C 1
ATOM 1664 O O . ALA B 1 83 ? -16.109 5.809 9.938 1 90.38 83 ALA B O 1
ATOM 1665 N N . ASP B 1 84 ? -17.75 6.988 10.773 1 92.06 84 ASP B N 1
ATOM 1666 C CA . ASP B 1 84 ? -18.203 5.867 11.578 1 92.06 84 ASP B CA 1
ATOM 1667 C C . ASP B 1 84 ? -18.688 4.719 10.695 1 92.06 84 ASP B C 1
ATOM 1669 O O . ASP B 1 84 ? -18.391 3.553 10.969 1 92.06 84 ASP B O 1
ATOM 1673 N N . ARG B 1 85 ? -19.422 5.031 9.711 1 93.31 85 ARG B N 1
ATOM 1674 C CA . ARG B 1 85 ? -19.922 4.02 8.789 1 93.31 85 ARG B CA 1
ATOM 1675 C C . ARG B 1 85 ? -18.781 3.34 8.039 1 93.31 85 ARG B C 1
ATOM 1677 O O . ARG B 1 85 ? -18.797 2.121 7.848 1 93.31 85 ARG B O 1
ATOM 1684 N N . LEU B 1 86 ? -17.859 4.145 7.625 1 94.44 86 LEU B N 1
ATOM 1685 C CA . LEU B 1 86 ? -16.688 3.584 6.957 1 94.44 86 LEU B CA 1
ATOM 1686 C C . LEU B 1 86 ? -15.906 2.672 7.902 1 94.44 86 LEU B C 1
ATOM 1688 O O . LEU B 1 86 ? -15.438 1.604 7.496 1 94.44 86 LEU B O 1
ATOM 1692 N N . ALA B 1 87 ? -15.719 3.111 9.109 1 95.44 87 ALA B N 1
ATOM 1693 C CA . ALA B 1 87 ? -15.031 2.293 10.102 1 95.44 87 ALA B CA 1
ATOM 1694 C C . ALA B 1 87 ? -15.711 0.939 10.266 1 95.44 87 ALA B C 1
ATOM 1696 O O . ALA B 1 87 ? -15.047 -0.1 10.289 1 95.44 87 ALA B O 1
ATOM 1697 N N . ALA B 1 88 ? -17 0.946 10.398 1 96.69 88 ALA B N 1
ATOM 1698 C CA . ALA B 1 88 ? -17.766 -0.287 10.531 1 96.69 88 ALA B CA 1
ATOM 1699 C C . ALA B 1 88 ? -17.625 -1.165 9.297 1 96.69 88 ALA B C 1
ATOM 1701 O O . ALA B 1 88 ? -17.531 -2.391 9.406 1 96.69 88 ALA B O 1
ATOM 1702 N N . LEU B 1 89 ? -17.672 -0.549 8.172 1 97.31 89 LEU B N 1
ATOM 1703 C CA . LEU B 1 89 ? -17.516 -1.281 6.922 1 97.31 89 LEU B CA 1
ATOM 1704 C C . LEU B 1 89 ? -16.141 -1.946 6.852 1 97.31 89 LEU B C 1
ATOM 1706 O O . LEU B 1 89 ? -16.016 -3.092 6.41 1 97.31 89 LEU B O 1
ATOM 1710 N N . TYR B 1 90 ? -15.125 -1.26 7.258 1 97.94 90 TYR B N 1
ATOM 1711 C CA . TYR B 1 90 ? -13.781 -1.835 7.266 1 97.94 90 TYR B CA 1
ATOM 1712 C C . TYR B 1 90 ? -13.695 -3.006 8.242 1 97.94 90 TYR B C 1
ATOM 1714 O O . TYR B 1 90 ? -13.039 -4.012 7.953 1 97.94 90 TYR B O 1
ATOM 1722 N N . ASP B 1 91 ? -14.312 -2.908 9.336 1 98.12 91 ASP B N 1
ATOM 1723 C CA . ASP B 1 91 ? -14.375 -4.035 10.258 1 98.12 91 ASP B CA 1
ATOM 1724 C C . ASP B 1 91 ? -15.062 -5.234 9.617 1 98.12 91 ASP B C 1
ATOM 1726 O O . ASP B 1 91 ? -14.609 -6.371 9.773 1 98.12 91 ASP B O 1
ATOM 1730 N N . TYR B 1 92 ? -16.141 -4.941 8.984 1 98.44 92 TYR B N 1
ATOM 1731 C CA . TYR B 1 92 ? -16.875 -6 8.297 1 98.44 92 TYR B CA 1
ATOM 1732 C C . TYR B 1 92 ? -16.016 -6.66 7.23 1 98.44 92 TYR B C 1
ATOM 1734 O O . TYR B 1 92 ? -15.977 -7.887 7.117 1 98.44 92 TYR B O 1
ATOM 1742 N N . ILE B 1 93 ? -15.32 -5.938 6.465 1 98.44 93 ILE B N 1
ATOM 1743 C CA . ILE B 1 93 ? -14.438 -6.441 5.422 1 98.44 93 ILE B CA 1
ATOM 1744 C C . ILE B 1 93 ? -13.359 -7.332 6.035 1 98.44 93 ILE B C 1
ATOM 1746 O O . ILE B 1 93 ? -13.102 -8.43 5.543 1 98.44 93 ILE B O 1
ATOM 1750 N N . ALA B 1 94 ? -12.75 -6.887 7.098 1 98.19 94 ALA B N 1
ATOM 1751 C CA . ALA B 1 94 ? -11.734 -7.691 7.777 1 98.19 94 ALA B CA 1
ATOM 1752 C C . ALA B 1 94 ? -12.32 -9.016 8.258 1 98.19 94 ALA B C 1
ATOM 1754 O O . ALA B 1 94 ? -11.648 -10.047 8.211 1 98.19 94 ALA B O 1
ATOM 1755 N N . GLU B 1 95 ? -13.508 -8.984 8.688 1 97.44 95 GLU B N 1
ATOM 1756 C CA . GLU B 1 95 ? -14.195 -10.195 9.109 1 97.44 95 GLU B CA 1
ATOM 1757 C C . GLU B 1 95 ? -14.375 -11.164 7.941 1 97.44 95 GLU B C 1
ATOM 1759 O O . GLU B 1 95 ? -14.164 -12.367 8.086 1 97.44 95 GLU B O 1
ATOM 1764 N N . ARG B 1 96 ? -14.836 -10.609 6.832 1 97.31 96 ARG B N 1
ATOM 1765 C CA . ARG B 1 96 ? -15 -11.445 5.648 1 97.31 96 ARG B CA 1
ATOM 1766 C C . ARG B 1 96 ? -13.672 -12.078 5.234 1 97.31 96 ARG B C 1
ATOM 1768 O O . ARG B 1 96 ? -13.617 -13.258 4.879 1 97.31 96 ARG B O 1
ATOM 1775 N N . LEU B 1 97 ? -12.625 -11.336 5.262 1 97.69 97 LEU B N 1
ATOM 1776 C CA . LEU B 1 97 ? -11.297 -11.836 4.918 1 97.69 97 LEU B CA 1
ATOM 1777 C C . LEU B 1 97 ? -10.883 -12.961 5.863 1 97.69 97 LEU B C 1
ATOM 1779 O O . LEU B 1 97 ? -10.375 -13.992 5.422 1 97.69 97 LEU B O 1
ATOM 1783 N N . THR B 1 98 ? -11.086 -12.75 7.105 1 96.06 98 THR B N 1
ATOM 1784 C CA . THR B 1 98 ? -10.742 -13.75 8.109 1 96.06 98 THR B CA 1
ATOM 1785 C C . THR B 1 98 ? -11.539 -15.031 7.895 1 96.06 98 THR B C 1
ATOM 1787 O O . THR B 1 98 ? -11 -16.141 8.039 1 96.06 98 THR B O 1
ATOM 1790 N N . HIS B 1 99 ? -12.773 -14.883 7.539 1 94.75 99 HIS B N 1
ATOM 1791 C CA . HIS B 1 99 ? -13.641 -16.016 7.266 1 94.75 99 HIS B CA 1
ATOM 1792 C C . HIS B 1 99 ? -13.125 -16.828 6.074 1 94.75 99 HIS B C 1
ATOM 1794 O O . HIS B 1 99 ? -13.164 -18.062 6.094 1 94.75 99 HIS B O 1
ATOM 1800 N N . ALA B 1 100 ? -12.742 -16.172 5.07 1 92.62 100 ALA B N 1
ATOM 1801 C CA . ALA B 1 100 ? -12.195 -16.844 3.895 1 92.62 100 ALA B CA 1
ATOM 1802 C C . ALA B 1 100 ? -10.984 -17.688 4.258 1 92.62 100 ALA B C 1
ATOM 1804 O O . ALA B 1 100 ? -10.805 -18.797 3.723 1 92.62 100 ALA B O 1
ATOM 1805 N N . ASN B 1 101 ? -10.18 -17.172 5.102 1 88.25 101 ASN B N 1
ATOM 1806 C CA . ASN B 1 101 ? -9 -17.906 5.547 1 88.25 101 ASN B CA 1
ATOM 1807 C C . ASN B 1 101 ? -9.391 -19.203 6.258 1 88.25 101 ASN B C 1
ATOM 1809 O O . ASN B 1 101 ? -8.758 -20.234 6.059 1 88.25 101 ASN B O 1
ATOM 1813 N N . ALA B 1 102 ? -10.406 -19.219 7.039 1 86.38 102 ALA B N 1
ATOM 1814 C CA . ALA B 1 102 ? -10.852 -20.344 7.844 1 86.38 102 ALA B CA 1
ATOM 1815 C C . ALA B 1 102 ? -11.531 -21.406 6.977 1 86.38 102 ALA B C 1
ATOM 1817 O O . ALA B 1 102 ? -11.383 -22.609 7.211 1 86.38 102 ALA B O 1
ATOM 1818 N N . LEU B 1 103 ? -12.258 -21.016 5.93 1 83.5 103 LEU B N 1
ATOM 1819 C CA . LEU B 1 103 ? -13.102 -21.922 5.16 1 83.5 103 LEU B CA 1
ATOM 1820 C C . LEU B 1 103 ? -12.43 -22.312 3.848 1 83.5 103 LEU B C 1
ATOM 1822 O O . LEU B 1 103 ? -12.93 -23.172 3.121 1 83.5 103 LEU B O 1
ATOM 1826 N N . ASN B 1 104 ? -11.297 -21.734 3.611 1 83 104 ASN B N 1
ATOM 1827 C CA . ASN B 1 104 ? -10.688 -21.953 2.305 1 83 104 ASN B CA 1
ATOM 1828 C C . ASN B 1 104 ? -11.688 -21.719 1.173 1 83 104 ASN B C 1
ATOM 1830 O O . ASN B 1 104 ? -11.82 -22.562 0.277 1 83 104 ASN B O 1
ATOM 1834 N N . ASN B 1 105 ? -12.367 -20.703 1.364 1 86.62 105 ASN B N 1
ATOM 1835 C CA . ASN B 1 105 ? -13.422 -20.297 0.436 1 86.62 105 ASN B CA 1
ATOM 1836 C C . ASN B 1 105 ? -13.133 -18.938 -0.174 1 86.62 105 ASN B C 1
ATOM 1838 O O . ASN B 1 105 ? -12.773 -18 0.537 1 86.62 105 ASN B O 1
ATOM 1842 N N . ALA B 1 106 ? -13.383 -18.859 -1.496 1 92.19 106 ALA B N 1
ATOM 1843 C CA . ALA B 1 106 ? -13.039 -17.641 -2.225 1 92.19 106 ALA B CA 1
ATOM 1844 C C . ALA B 1 106 ? -14.203 -16.656 -2.215 1 92.19 106 ALA B C 1
ATOM 1846 O O . ALA B 1 106 ? -14.008 -15.469 -2.486 1 92.19 106 ALA B O 1
ATOM 1847 N N . ALA B 1 107 ? -15.336 -17.078 -1.842 1 95.06 107 ALA B N 1
ATOM 1848 C CA . ALA B 1 107 ? -16.516 -16.219 -1.963 1 95.06 107 ALA B CA 1
ATOM 1849 C C . ALA B 1 107 ? -16.406 -15.023 -1.031 1 95.06 107 ALA B C 1
ATOM 1851 O O . ALA B 1 107 ? -16.625 -13.883 -1.453 1 95.06 107 ALA B O 1
ATOM 1852 N N . PRO B 1 108 ? -16.031 -15.227 0.269 1 96.25 108 PRO B N 1
ATOM 1853 C CA . PRO B 1 108 ? -15.891 -14.055 1.137 1 96.25 108 PRO B CA 1
ATOM 1854 C C . PRO B 1 108 ? -14.797 -13.102 0.661 1 96.25 108 PRO B C 1
ATOM 1856 O O . PRO B 1 108 ? -14.891 -11.891 0.878 1 96.25 108 PRO B O 1
ATOM 1859 N N . LEU B 1 109 ? -13.789 -13.609 0.011 1 97.25 109 LEU B N 1
ATOM 1860 C CA . LEU B 1 109 ? -12.75 -12.758 -0.553 1 97.25 109 LEU B CA 1
ATOM 1861 C C . LEU B 1 109 ? -13.312 -11.867 -1.651 1 97.25 109 LEU B C 1
ATOM 1863 O O . LEU B 1 109 ? -13.008 -10.672 -1.703 1 97.25 109 LEU B O 1
ATOM 1867 N N . LYS B 1 110 ? -14.078 -12.453 -2.443 1 97 110 LYS B N 1
ATOM 1868 C CA . LYS B 1 110 ? -14.68 -11.703 -3.541 1 97 110 LYS B CA 1
ATOM 1869 C C . LYS B 1 110 ? -15.609 -10.609 -3.014 1 97 110 LYS B C 1
ATOM 1871 O O . LYS B 1 110 ? -15.617 -9.492 -3.539 1 97 110 LYS B O 1
ATOM 1876 N N . GLU B 1 111 ? -16.359 -10.977 -2.043 1 97.75 111 GLU B N 1
ATOM 1877 C CA . GLU B 1 111 ? -17.234 -9.992 -1.409 1 97.75 111 GLU B CA 1
ATOM 1878 C C . GLU B 1 111 ? -16.422 -8.828 -0.833 1 97.75 111 GLU B C 1
ATOM 1880 O O . GLU B 1 111 ? -16.75 -7.664 -1.059 1 97.75 111 GLU B O 1
ATOM 1885 N N . ALA B 1 112 ? -15.414 -9.141 -0.101 1 98.19 112 ALA B N 1
ATOM 1886 C CA . ALA B 1 112 ? -14.539 -8.125 0.479 1 98.19 112 ALA B CA 1
ATOM 1887 C C . ALA B 1 112 ? -13.922 -7.25 -0.606 1 98.19 112 ALA B C 1
ATOM 1889 O O . ALA B 1 112 ? -13.906 -6.023 -0.485 1 98.19 112 ALA B O 1
ATOM 1890 N N . ALA B 1 113 ? -13.438 -7.867 -1.67 1 98.19 113 ALA B N 1
ATOM 1891 C CA . ALA B 1 113 ? -12.82 -7.141 -2.775 1 98.19 113 ALA B CA 1
ATOM 1892 C C . ALA B 1 113 ? -13.812 -6.18 -3.424 1 98.19 113 ALA B C 1
ATOM 1894 O O . ALA B 1 113 ? -13.469 -5.039 -3.744 1 98.19 113 ALA B O 1
ATOM 1895 N N . ASN B 1 114 ? -14.992 -6.648 -3.592 1 98.25 114 ASN B N 1
ATOM 1896 C CA . ASN B 1 114 ? -16.016 -5.812 -4.219 1 98.25 114 ASN B CA 1
ATOM 1897 C C . ASN B 1 114 ? -16.328 -4.586 -3.371 1 98.25 114 ASN B C 1
ATOM 1899 O O . ASN B 1 114 ? -16.5 -3.484 -3.9 1 98.25 114 ASN B O 1
ATOM 1903 N N . LEU B 1 115 ? -16.453 -4.738 -2.102 1 98.06 115 LEU B N 1
ATOM 1904 C CA . LEU B 1 115 ? -16.703 -3.619 -1.197 1 98.06 115 LEU B CA 1
ATOM 1905 C C . LEU B 1 115 ? -15.555 -2.625 -1.235 1 98.06 115 LEU B C 1
ATOM 1907 O O . LEU B 1 115 ? -15.773 -1.417 -1.35 1 98.06 115 LEU B O 1
ATOM 1911 N N . LEU B 1 116 ? -14.344 -3.137 -1.193 1 97.94 116 LEU B N 1
ATOM 1912 C CA . LEU B 1 116 ? -13.164 -2.279 -1.233 1 97.94 116 LEU B CA 1
ATOM 1913 C C . LEU B 1 116 ? -13.094 -1.514 -2.551 1 97.94 116 LEU B C 1
ATOM 1915 O O . LEU B 1 116 ? -12.742 -0.331 -2.566 1 97.94 116 LEU B O 1
ATOM 1919 N N . ARG B 1 117 ? -13.344 -2.178 -3.598 1 97.31 117 ARG B N 1
ATOM 1920 C CA . ARG B 1 117 ? -13.32 -1.541 -4.91 1 97.31 117 ARG B CA 1
ATOM 1921 C C . ARG B 1 117 ? -14.32 -0.393 -4.984 1 97.31 117 ARG B C 1
ATOM 1923 O O . ARG B 1 117 ? -14.016 0.665 -5.543 1 97.31 117 ARG B O 1
ATOM 1930 N N . THR B 1 118 ? -15.453 -0.645 -4.465 1 96.38 118 THR B N 1
ATOM 1931 C CA . THR B 1 118 ? -16.484 0.378 -4.465 1 96.38 118 THR B CA 1
ATOM 1932 C C . THR B 1 118 ? -16.016 1.625 -3.721 1 96.38 118 THR B C 1
ATOM 1934 O O . THR B 1 118 ? -16.172 2.744 -4.215 1 96.38 118 THR B O 1
ATOM 1937 N N . ILE B 1 119 ? -15.445 1.465 -2.598 1 94.69 119 ILE B N 1
ATOM 1938 C CA . ILE B 1 119 ? -14.953 2.586 -1.806 1 94.69 119 ILE B CA 1
ATOM 1939 C C . ILE B 1 119 ? -13.773 3.244 -2.52 1 94.69 119 ILE B C 1
ATOM 1941 O O . ILE B 1 119 ? -13.68 4.473 -2.57 1 94.69 119 ILE B O 1
ATOM 1945 N N . ARG B 1 120 ? -12.875 2.428 -2.984 1 94.5 120 ARG B N 1
ATOM 1946 C CA . ARG B 1 120 ? -11.719 2.92 -3.727 1 94.5 120 ARG B CA 1
ATOM 1947 C C . ARG B 1 120 ? -12.148 3.82 -4.879 1 94.5 120 ARG B C 1
ATOM 1949 O O . ARG B 1 120 ? -11.562 4.883 -5.098 1 94.5 120 ARG B O 1
ATOM 1956 N N . ASP B 1 121 ? -13.102 3.375 -5.656 1 94.12 121 ASP B N 1
ATOM 1957 C CA . ASP B 1 121 ? -13.57 4.125 -6.82 1 94.12 121 ASP B CA 1
ATOM 1958 C C . ASP B 1 121 ? -14.18 5.461 -6.402 1 94.12 121 ASP B C 1
ATOM 1960 O O . ASP B 1 121 ? -13.969 6.48 -7.066 1 94.12 121 ASP B O 1
ATOM 1964 N N . ALA B 1 122 ? -14.922 5.469 -5.336 1 90.62 122 ALA B N 1
ATOM 1965 C CA . ALA B 1 122 ? -15.461 6.715 -4.797 1 90.62 122 ALA B CA 1
ATOM 1966 C C . ALA B 1 122 ? -14.336 7.648 -4.355 1 90.62 122 ALA B C 1
ATOM 1968 O O . ALA B 1 122 ? -14.406 8.859 -4.566 1 90.62 122 ALA B O 1
ATOM 1969 N N . TRP B 1 123 ? -13.32 7.074 -3.695 1 89.31 123 TRP B N 1
ATOM 1970 C CA . TRP B 1 123 ? -12.148 7.832 -3.268 1 89.31 123 TRP B CA 1
ATOM 1971 C C . TRP B 1 123 ? -11.422 8.43 -4.465 1 89.31 123 TRP B C 1
ATOM 1973 O O . TRP B 1 123 ? -11.039 9.602 -4.445 1 89.31 123 TRP B O 1
ATOM 1983 N N . ALA B 1 124 ? -11.242 7.715 -5.492 1 89.88 124 ALA B N 1
ATOM 1984 C CA . ALA B 1 124 ? -10.508 8.133 -6.688 1 89.88 124 ALA B CA 1
ATOM 1985 C C . ALA B 1 124 ? -11.227 9.273 -7.402 1 89.88 124 ALA B C 1
ATOM 1987 O O . ALA B 1 124 ? -10.594 10.133 -8.016 1 89.88 124 ALA B O 1
ATOM 1988 N N . GLU B 1 125 ? -12.406 9.281 -7.328 1 88.44 125 GLU B N 1
ATOM 1989 C CA . GLU B 1 125 ? -13.227 10.234 -8.07 1 88.44 125 GLU B CA 1
ATOM 1990 C C . GLU B 1 125 ? -13.359 11.555 -7.312 1 88.44 125 GLU B C 1
ATOM 1992 O O . GLU B 1 125 ? -13.875 12.531 -7.848 1 88.44 125 GLU B O 1
ATOM 1997 N N . MET B 1 126 ? -12.789 11.609 -6.195 1 82.12 126 MET B N 1
ATOM 1998 C CA . MET B 1 126 ? -12.891 12.836 -5.414 1 82.12 126 MET B CA 1
ATOM 1999 C C . MET B 1 126 ? -12.148 13.984 -6.09 1 82.12 126 MET B C 1
ATOM 2001 O O . MET B 1 126 ? -10.984 13.844 -6.461 1 82.12 126 MET B O 1
ATOM 2005 N N . PRO B 1 127 ? -12.883 15.055 -6.32 1 68.88 127 PRO B N 1
ATOM 2006 C CA . PRO B 1 127 ? -12.25 16.203 -6.969 1 68.88 127 PRO B CA 1
ATOM 2007 C C . PRO B 1 127 ? -11.156 16.844 -6.113 1 68.88 127 PRO B C 1
ATOM 2009 O O . PRO B 1 127 ? -11.156 16.688 -4.891 1 68.88 127 PRO B O 1
ATOM 2012 N N . GLU B 1 128 ? -10.18 17.469 -6.762 1 69 128 GLU B N 1
ATOM 2013 C CA . GLU B 1 128 ? -9.039 18.141 -6.129 1 69 128 GLU B CA 1
ATOM 2014 C C . GLU B 1 128 ? -9.508 19.156 -5.098 1 69 128 GLU B C 1
ATOM 2016 O O . GLU B 1 128 ? -8.867 19.328 -4.055 1 69 128 GLU B O 1
ATOM 2021 N N . GLU B 1 129 ? -10.57 19.891 -5.441 1 64.75 129 GLU B N 1
ATOM 2022 C CA . GLU B 1 129 ? -11.078 20.922 -4.547 1 64.75 129 GLU B CA 1
ATOM 2023 C C . GLU B 1 129 ? -11.492 20.328 -3.201 1 64.75 129 GLU B C 1
ATOM 2025 O O . GLU B 1 129 ? -11.312 20.969 -2.16 1 64.75 129 GLU B O 1
ATOM 2030 N N . ALA B 1 130 ? -11.992 19.203 -3.258 1 60.97 130 ALA B N 1
ATOM 2031 C CA . ALA B 1 130 ? -12.406 18.516 -2.029 1 60.97 130 ALA B CA 1
ATOM 2032 C C . ALA B 1 130 ? -11.195 18 -1.252 1 60.97 130 ALA B C 1
ATOM 2034 O O . ALA B 1 130 ? -11.25 17.875 -0.027 1 60.97 130 ALA B O 1
ATOM 2035 N N . ARG B 1 131 ? -10.164 17.812 -1.933 1 60.59 131 ARG B N 1
ATOM 2036 C CA . ARG B 1 131 ? -8.945 17.297 -1.323 1 60.59 131 ARG B CA 1
ATOM 2037 C C . ARG B 1 131 ? -8.227 18.375 -0.527 1 60.59 131 ARG B C 1
ATOM 2039 O O . ARG B 1 131 ? -7.648 18.109 0.524 1 60.59 131 ARG B O 1
ATOM 2046 N N . LYS B 1 132 ? -8.008 19.625 -1.113 1 57.88 132 LYS B N 1
ATOM 2047 C CA . LYS B 1 132 ? -7.273 20.766 -0.547 1 57.88 132 LYS B CA 1
ATOM 2048 C C . LYS B 1 132 ? -7.875 21.188 0.789 1 57.88 132 LYS B C 1
ATOM 2050 O O . LYS B 1 132 ? -7.164 21.688 1.661 1 57.88 132 LYS B O 1
ATOM 2055 N N . LYS B 1 133 ? -9.047 21.172 0.978 1 52.12 133 LYS B N 1
ATOM 2056 C CA . LYS B 1 133 ? -9.625 21.594 2.25 1 52.12 133 LYS B CA 1
ATOM 2057 C C . LYS B 1 133 ? -9.094 20.734 3.402 1 52.12 133 LYS B C 1
ATOM 2059 O O . LYS B 1 133 ? -9 21.219 4.535 1 52.12 133 LYS B O 1
ATOM 2064 N N . THR B 1 134 ? -8.719 19.656 3.133 1 47.41 134 THR B N 1
ATOM 2065 C CA . THR B 1 134 ? -8.281 18.766 4.191 1 47.41 134 THR B CA 1
ATOM 2066 C C . THR B 1 134 ? -6.84 19.062 4.594 1 47.41 134 THR B C 1
ATOM 2068 O O . THR B 1 134 ? -6.461 18.875 5.754 1 47.41 134 THR B O 1
ATOM 2071 N N . TYR B 1 135 ? -5.902 19.438 3.615 1 46.41 135 TYR B N 1
ATOM 2072 C CA . TYR B 1 135 ? -4.516 19.719 3.963 1 46.41 135 TYR B CA 1
ATOM 2073 C C . TYR B 1 135 ? -4.379 21.094 4.602 1 46.41 135 TYR B C 1
ATOM 2075 O O . TYR B 1 135 ? -3.438 21.344 5.359 1 46.41 135 TYR B O 1
ATOM 2083 N N . ALA B 1 136 ? -5.203 22.094 4.207 1 40.34 136 ALA B N 1
ATOM 2084 C CA . ALA B 1 136 ? -5.051 23.484 4.648 1 40.34 136 ALA B CA 1
ATOM 2085 C C . ALA B 1 136 ? -5.473 23.641 6.105 1 40.34 136 ALA B C 1
ATOM 2087 O O . ALA B 1 136 ? -4.992 24.531 6.801 1 40.34 136 ALA B O 1
ATOM 2088 N N . THR B 1 137 ? -6.484 22.984 6.562 1 35.66 137 THR B N 1
ATOM 2089 C CA . THR B 1 137 ? -6.938 23.438 7.871 1 35.66 137 THR B CA 1
ATOM 2090 C C . THR B 1 137 ? -5.961 23.016 8.961 1 35.66 137 THR B C 1
ATOM 2092 O O . THR B 1 137 ? -5.902 23.625 10.031 1 35.66 137 THR B O 1
ATOM 2095 N N . SER B 1 138 ? -5.098 21.984 8.852 1 31.2 138 SER B N 1
ATOM 2096 C CA . SER B 1 138 ? -4.273 21.969 10.055 1 31.2 138 SER B CA 1
ATOM 2097 C C . SER B 1 138 ? -3.152 23 9.977 1 31.2 138 SER B C 1
ATOM 2099 O O . SER B 1 138 ? -2.602 23.234 8.898 1 31.2 138 SER B O 1
#

Radius of gyration: 19.51 Å; Cα contacts (8 Å, |Δi|>4): 336; chains: 2; bounding box: 66×48×47 Å

Foldseek 3Di:
DPPCVCCVVVVVVVVVVVVPDDDLPLVVLLVLLVLLLVLLVQLVVCLVVVPLVSNVVSLVSSLCSLVVNNLVPADPPVVDPVNVVSNVLSVVLNVLSVVCSVPSDSVSSVVSNVSSVVVSVVSVPDDPVVSVVVVPPD/DPPCVVVVVVVVVVVVVVVPDDDLPLVVLLVLLVLLLVLLVQLVVCLVVVPLVSNVVSLVSSLCSLVVNNLVPQDPPVVDPVNVVSNVLSVVLNVLSVVCSVVSDSVSSVVSNVSSVVVSVVSVPDDPVVSVVVVPPD

pLDDT: mean 83.15, std 18.36, range [29.59, 98.44]

Secondary structure (DSSP, 8-state):
---THHHHHHHHHHHHHHHB----HHHHHHHHHHHHHHHHHHHHHHHHTT-HHHHHHHHHHHHHIIIIIIITTB-TTTSHHHHHHHHHHHHHHHHHHHHHHHHT-SHHHHHHHHHHHHHHHHHHT--HHHHHHHHH--/---THHHHHHHHHHHHHHHB----HHHHHHHHHHHHHHHHHHHHHHHHTT-HHHHHHHHHHHHHIIIIIIITTB-TTTSHHHHHHHHHHHHHHHHHHHHHHHHT-SHHHHHHHHHHHHHHHHHHT--HHHHHHHHH--

Nearest PDB structures (foldseek):
  6ch3-assembly1_B  TM=8.256E-01  e=4.310E-07  Salmonella enterica subsp. enterica serovar Typhimurium str. LT2
  6gow-assembly1_E  TM=9.401E-01  e=4.674E-06  Bacillus subtilis
  7vd5-assembly1_q  TM=6.442E-01  e=7.012E-01  Chaetoceros neogracilis
  8iwh-assembly1_q  TM=5.991E-01  e=2.561E+00  Thalassiosira pseudonana
  5mvm-assembly1_C  TM=3.316E-01  e=8.191E-01  Gloeobacter violaceus PCC 7421

Sequence (276 aa):
MLNRNTGVGAYQQVDLETAVQTADPHRLILMLFDGALMAIAQAEVAIEQRNIPQRAAAINKAIAIVIEGLKAALDLEAGGELADRLAALYDYIAERLTHANALNNAAPLKEAANLLRTIRDAWAEMPEEARKKTYATSMLNRNTGVGAYQQVDLETAVQTADPHRLILMLFDGALMAIAQAEVAIEQRNIPQRAAAINKAIAIVIEGLKAALDLEAGGELADRLAALYDYIAERLTHANALNNAAPLKEAANLLRTIRDAWAEMPEEARKKTYATS

Solvent-accessible surface area (backbone atoms only — not comparable to full-atom values): 13984 Å² total; per-residue (Å²): 133,82,77,66,69,55,55,57,51,48,51,52,30,37,45,50,42,44,8,47,67,54,46,58,65,68,57,48,52,51,50,45,47,52,36,26,48,49,22,46,52,48,21,50,52,20,56,75,66,68,34,60,72,56,21,51,53,22,41,51,49,21,39,44,38,40,52,68,36,58,42,48,15,37,18,59,78,76,15,42,69,60,22,50,51,50,43,52,49,40,52,51,35,42,49,29,41,54,48,17,66,76,64,75,38,60,63,37,41,51,52,34,44,52,54,49,47,53,52,44,52,51,59,69,64,42,54,67,74,48,51,52,62,61,66,64,72,105,133,80,77,64,69,55,55,58,54,45,50,53,30,39,44,51,45,45,8,47,66,54,47,58,64,68,54,47,51,52,50,45,47,52,34,27,48,49,22,45,52,48,20,49,52,20,58,76,67,68,34,61,73,54,21,51,53,21,40,50,49,22,38,42,38,39,50,66,36,58,42,47,16,36,17,60,79,76,15,41,69,59,22,50,51,51,43,53,48,40,52,50,36,41,49,30,40,54,47,18,67,76,65,75,37,61,62,38,41,52,53,34,43,52,55,50,48,53,51,44,52,53,60,70,64,42,54,67,76,46,49,52,61,60,66,63,71,106